Protein AF-A0A6F9DJR7-F1 (afdb_monomer)

Secondary structure (DSSP, 8-state):
--TTS---HHHHHHHHHH-HHHHHHHHHHHT-TTSSSEEEEEGGGTEEEEESPP--SSS-----HHHHHHHHIIIIIHHHHHSHHHHHHHHHHHHHHS-SGGGS-S---TTHHHHHHHHHHHHHHHHHHSSSHHHHHHHHHHHHT-TTTTTHHHHHHHHHGGGSS-HHHHHHHHHHHHHHHT-TTSTTPPPHHHHHHH-TT--TT--TT--HHHHHHHHHHHHHHIIIIIHHHHHHHS-TT--HHHHHHHHHHHHHHHHHHHHHHHHHHHHHHHHHHHTT-HHHHHHHHHHHHHHHHHHHHHHHHHHHHHHHHHHT-

Structure (mmCIF, N/CA/C/O backbone):
data_AF-A0A6F9DJR7-F1
#
_entry.id   AF-A0A6F9DJR7-F1
#
loop_
_atom_site.group_PDB
_atom_site.id
_atom_site.type_symbol
_atom_site.label_atom_id
_atom_site.label_alt_id
_atom_site.label_comp_id
_atom_site.label_asym_id
_atom_site.label_entity_id
_atom_site.label_seq_id
_atom_site.pdbx_PDB_ins_code
_atom_site.Cartn_x
_atom_site.Cartn_y
_atom_site.Cartn_z
_atom_site.occupancy
_atom_site.B_iso_or_equiv
_atom_site.auth_seq_id
_atom_site.auth_comp_id
_atom_site.auth_asym_id
_atom_site.auth_atom_id
_atom_site.pdbx_PDB_model_num
ATOM 1 N N . MET A 1 1 ? 7.928 -3.803 11.760 1.00 40.97 1 MET A N 1
ATOM 2 C CA . MET A 1 1 ? 7.291 -4.683 12.759 1.00 40.97 1 MET A CA 1
ATOM 3 C C . MET A 1 1 ? 7.456 -6.107 12.276 1.00 40.97 1 MET A C 1
ATOM 5 O O . MET A 1 1 ? 6.753 -6.507 11.349 1.00 40.97 1 MET A O 1
ATOM 9 N N . ASP A 1 2 ? 8.435 -6.809 12.840 1.00 33.50 2 ASP A N 1
ATOM 10 C CA . ASP A 1 2 ? 8.541 -8.260 12.701 1.00 33.50 2 ASP A CA 1
ATOM 11 C C . ASP A 1 2 ? 7.408 -8.934 13.483 1.00 33.50 2 ASP A C 1
ATOM 13 O O . ASP A 1 2 ? 6.938 -8.428 14.496 1.00 33.50 2 ASP A O 1
ATOM 17 N N . LEU A 1 3 ? 6.898 -10.033 12.936 1.00 41.44 3 LEU A N 1
ATOM 18 C CA . LEU A 1 3 ? 5.595 -10.632 13.256 1.00 41.44 3 LEU A CA 1
ATOM 19 C C . LEU A 1 3 ? 5.658 -11.754 14.305 1.00 41.44 3 LEU A C 1
ATOM 21 O O . LEU A 1 3 ? 4.803 -12.637 14.307 1.00 41.44 3 LEU A O 1
ATOM 25 N N . THR A 1 4 ? 6.667 -11.751 15.172 1.00 40.78 4 THR A N 1
ATOM 26 C CA . THR A 1 4 ? 6.916 -12.844 16.130 1.00 40.78 4 THR A CA 1
ATOM 27 C C . THR A 1 4 ? 6.786 -12.438 17.594 1.00 40.78 4 THR A C 1
ATOM 29 O O . THR A 1 4 ? 7.059 -13.253 18.466 1.00 40.78 4 THR A O 1
ATOM 32 N N . THR A 1 5 ? 6.365 -11.211 17.886 1.00 48.72 5 THR A N 1
ATOM 33 C CA . THR A 1 5 ? 6.171 -10.727 19.258 1.00 48.72 5 THR A CA 1
ATOM 34 C C . THR A 1 5 ? 4.689 -10.602 19.580 1.00 48.72 5 THR A C 1
ATOM 36 O O . THR A 1 5 ? 3.921 -10.107 18.755 1.00 48.72 5 THR A O 1
ATOM 39 N N . ASP A 1 6 ? 4.298 -11.029 20.780 1.00 62.56 6 ASP A N 1
ATOM 40 C CA . ASP A 1 6 ? 2.982 -10.772 21.365 1.00 62.56 6 ASP A CA 1
ATOM 41 C C . ASP A 1 6 ? 2.751 -9.256 21.452 1.00 62.56 6 ASP A C 1
ATOM 43 O O . ASP A 1 6 ? 3.184 -8.593 22.392 1.00 62.56 6 ASP A O 1
ATOM 47 N N . ILE A 1 7 ? 2.114 -8.682 20.427 1.00 76.56 7 ILE A N 1
ATOM 48 C CA . ILE A 1 7 ? 1.831 -7.245 20.375 1.00 76.56 7 ILE A CA 1
ATOM 49 C C . ILE A 1 7 ? 0.809 -6.934 21.465 1.00 76.56 7 ILE A C 1
ATOM 51 O O . ILE A 1 7 ? -0.349 -7.339 21.373 1.00 76.56 7 ILE A O 1
ATOM 55 N N . HIS A 1 8 ? 1.214 -6.186 22.486 1.00 83.75 8 HIS A N 1
ATOM 56 C CA . HIS A 1 8 ? 0.305 -5.775 23.550 1.00 83.75 8 HIS A CA 1
ATOM 57 C C . HIS A 1 8 ? -0.675 -4.689 23.062 1.00 83.75 8 HIS A C 1
ATOM 59 O O . HIS A 1 8 ? -0.377 -3.894 22.165 1.00 83.75 8 HIS A O 1
ATOM 65 N N . TRP A 1 9 ? -1.859 -4.594 23.679 1.00 83.19 9 TRP A N 1
ATOM 66 C CA . TRP A 1 9 ? -2.898 -3.628 23.283 1.00 83.19 9 TRP A CA 1
ATOM 67 C C . TRP A 1 9 ? -2.422 -2.169 23.341 1.00 83.19 9 TRP A C 1
ATOM 69 O O . TRP A 1 9 ? -2.859 -1.331 22.545 1.00 83.19 9 TRP A O 1
ATOM 79 N N . SER A 1 10 ? -1.492 -1.866 24.250 1.00 82.25 10 SER A N 1
ATOM 80 C CA . SER A 1 10 ? -0.891 -0.538 24.396 1.00 82.25 10 SER A CA 1
ATOM 81 C C . SER A 1 10 ? -0.087 -0.136 23.157 1.00 82.25 10 SER A C 1
ATOM 83 O O . SER A 1 10 ? -0.173 1.020 22.735 1.00 82.25 10 SER A O 1
ATOM 85 N N . GLU A 1 11 ? 0.614 -1.074 22.518 1.00 87.94 11 GLU A N 1
ATOM 86 C CA . GLU A 1 11 ? 1.380 -0.832 21.292 1.00 87.94 11 GLU A CA 1
ATOM 87 C C . GLU A 1 11 ? 0.454 -0.529 20.118 1.00 87.94 11 GLU A C 1
ATOM 89 O O . GLU A 1 11 ? 0.632 0.485 19.441 1.00 87.94 11 GLU A O 1
ATOM 94 N N . LEU A 1 12 ? -0.595 -1.342 19.932 1.00 87.81 12 LEU A N 1
ATOM 95 C CA . LEU A 1 12 ? -1.601 -1.102 18.896 1.00 87.81 12 LEU A CA 1
ATOM 96 C C . LEU A 1 12 ? -2.285 0.255 19.095 1.00 87.81 12 LEU A C 1
ATOM 98 O O . LEU A 1 12 ? -2.389 1.041 18.152 1.00 87.81 12 LEU A O 1
ATOM 102 N N . SER A 1 13 ? -2.716 0.560 20.322 1.00 87.88 13 SER A N 1
ATOM 103 C CA . SER A 1 13 ? -3.363 1.840 20.624 1.00 87.88 13 SER A CA 1
ATOM 104 C C . SER A 1 13 ? -2.433 3.028 20.350 1.00 87.88 13 SER A C 1
ATOM 106 O O . SER A 1 13 ? -2.865 4.049 19.815 1.00 87.88 13 SER A O 1
ATOM 108 N N . THR A 1 14 ? -1.139 2.887 20.650 1.00 91.00 14 THR A N 1
ATOM 109 C CA . THR A 1 14 ? -0.123 3.910 20.385 1.00 91.00 14 THR A CA 1
ATOM 110 C C . THR A 1 14 ? 0.094 4.089 18.887 1.00 91.00 14 THR A C 1
ATOM 112 O O . THR A 1 14 ? 0.112 5.226 18.417 1.00 91.00 14 THR A O 1
ATOM 115 N N . ALA A 1 15 ? 0.193 2.995 18.128 1.00 88.94 15 ALA A N 1
ATOM 116 C CA . ALA A 1 15 ? 0.345 3.031 16.677 1.00 88.94 15 ALA A CA 1
ATOM 117 C C . ALA A 1 15 ? -0.846 3.727 16.003 1.00 88.94 15 ALA A C 1
ATOM 119 O O . ALA A 1 15 ? -0.644 4.668 15.240 1.00 88.94 15 ALA A O 1
ATOM 120 N N . VAL A 1 16 ? -2.084 3.352 16.350 1.00 88.62 16 VAL A N 1
ATOM 121 C CA . VAL A 1 16 ? -3.299 3.978 15.793 1.00 88.62 16 VAL A CA 1
ATOM 122 C C . VAL A 1 16 ? -3.406 5.463 16.152 1.00 88.62 16 VAL A C 1
ATOM 124 O O . VAL A 1 16 ? -3.905 6.255 15.353 1.00 88.62 16 VAL A O 1
ATOM 127 N N . ARG A 1 17 ? -2.961 5.862 17.348 1.00 89.06 17 ARG A N 1
ATOM 128 C CA . ARG A 1 17 ? -3.011 7.264 17.792 1.00 89.06 17 ARG A CA 1
ATOM 129 C C . ARG A 1 17 ? -1.921 8.130 17.161 1.00 89.06 17 ARG A C 1
ATOM 131 O O . ARG A 1 17 ? -2.185 9.296 16.880 1.00 89.06 17 ARG A O 1
ATOM 138 N N . ARG A 1 18 ? -0.708 7.596 16.983 1.00 88.75 18 ARG A N 1
ATOM 139 C CA . ARG A 1 18 ? 0.457 8.357 16.500 1.00 88.75 18 ARG A CA 1
ATOM 140 C C . ARG A 1 18 ? 0.568 8.365 14.981 1.00 88.75 18 ARG A C 1
ATOM 142 O O . ARG A 1 18 ? 0.802 9.420 14.400 1.00 88.75 18 ARG A O 1
ATOM 149 N N . ASP A 1 19 ? 0.387 7.214 14.342 1.00 90.31 19 ASP A N 1
ATOM 150 C CA . ASP A 1 19 ? 0.396 7.101 12.887 1.00 90.31 19 ASP A CA 1
ATOM 151 C C . ASP A 1 19 ? -1.047 7.184 12.372 1.00 90.31 19 ASP A C 1
ATOM 153 O O . ASP A 1 19 ? -1.794 6.205 12.333 1.00 90.31 19 ASP A O 1
ATOM 157 N N . LEU A 1 20 ? -1.442 8.395 11.967 1.00 87.88 20 LEU A N 1
ATOM 158 C CA . LEU A 1 20 ? -2.774 8.665 11.421 1.00 87.88 20 LEU A CA 1
ATOM 159 C C . LEU A 1 20 ? -3.080 7.825 10.173 1.00 87.88 20 LEU A C 1
ATOM 161 O O . LEU A 1 20 ? -4.244 7.535 9.903 1.00 87.88 20 LEU A O 1
ATOM 165 N N . ILE A 1 21 ? -2.053 7.438 9.417 1.00 91.19 21 ILE A N 1
ATOM 166 C CA . ILE A 1 21 ? -2.198 6.660 8.188 1.00 91.19 21 ILE A CA 1
ATOM 167 C C . ILE A 1 21 ? -2.440 5.206 8.555 1.00 91.19 21 ILE A C 1
ATOM 169 O O . ILE A 1 21 ? -3.410 4.616 8.080 1.00 91.19 21 ILE A O 1
ATOM 173 N N . PHE A 1 22 ? -1.627 4.654 9.457 1.00 94.00 22 PHE A N 1
ATOM 174 C CA . PHE A 1 22 ? -1.879 3.335 10.033 1.00 94.00 22 PHE A CA 1
ATOM 175 C C . PHE A 1 22 ? -3.292 3.250 10.609 1.00 94.00 22 PHE A C 1
ATOM 177 O O . PHE A 1 22 ? -4.036 2.331 10.269 1.00 94.00 22 PHE A O 1
ATOM 184 N N . GLY A 1 23 ? -3.688 4.232 11.425 1.00 94.19 23 GLY A N 1
ATOM 185 C CA . GLY A 1 23 ? -5.014 4.283 12.031 1.00 94.19 23 GLY A CA 1
ATOM 186 C C . GLY A 1 23 ? -6.146 4.280 11.002 1.00 94.19 23 GLY A C 1
ATOM 187 O O . GLY A 1 23 ? -7.117 3.545 11.168 1.00 94.19 23 GLY A O 1
ATOM 188 N N . ASP A 1 24 ? -6.012 5.028 9.903 1.00 95.00 24 ASP A N 1
ATOM 189 C CA . ASP A 1 24 ? -7.017 5.072 8.832 1.00 95.00 24 ASP A CA 1
ATOM 190 C C . ASP A 1 24 ? -7.111 3.740 8.060 1.00 95.00 24 ASP A C 1
ATOM 192 O O . ASP A 1 24 ? -8.208 3.242 7.794 1.00 95.00 24 ASP A O 1
ATOM 196 N N . PHE A 1 25 ? -5.974 3.102 7.751 1.00 96.81 25 PHE A N 1
ATOM 197 C CA . PHE A 1 25 ? -5.950 1.771 7.125 1.00 96.81 25 PHE A CA 1
ATOM 198 C C . PHE A 1 25 ? -6.501 0.680 8.048 1.00 96.81 25 PHE A C 1
ATOM 200 O O . PHE A 1 25 ? -7.265 -0.177 7.591 1.00 96.81 25 PHE A O 1
ATOM 207 N N . PHE A 1 26 ? -6.167 0.726 9.337 1.00 96.88 26 PHE A N 1
ATOM 208 C CA . PHE A 1 26 ? -6.674 -0.219 10.326 1.00 96.88 26 PHE A CA 1
ATOM 209 C C . PHE A 1 26 ? -8.183 -0.052 10.539 1.00 96.88 26 PHE A C 1
ATOM 211 O O . PHE A 1 26 ? -8.921 -1.034 10.491 1.00 96.88 26 PHE A O 1
ATOM 218 N N . ASN A 1 27 ? -8.677 1.186 10.647 1.00 96.31 27 ASN A N 1
ATOM 219 C CA . ASN A 1 27 ? -10.111 1.476 10.703 1.00 96.31 27 ASN A CA 1
ATOM 220 C C . ASN A 1 27 ? -10.846 1.004 9.440 1.00 96.31 27 ASN A C 1
ATOM 222 O O . ASN A 1 27 ? -11.905 0.384 9.542 1.00 96.31 27 ASN A O 1
ATOM 226 N N . LYS A 1 28 ? -10.286 1.236 8.241 1.00 96.19 28 LYS A N 1
ATOM 227 C CA . LYS A 1 28 ? -10.843 0.687 6.991 1.00 96.19 28 LYS A CA 1
ATOM 228 C C . LYS A 1 28 ? -10.967 -0.833 7.069 1.00 96.19 28 LYS A C 1
ATOM 230 O O . LYS A 1 28 ? -11.990 -1.372 6.652 1.00 96.19 28 LYS A O 1
ATOM 235 N N . PHE A 1 29 ? -9.937 -1.515 7.567 1.00 97.31 29 PHE A N 1
ATOM 236 C CA . PHE A 1 29 ? -9.956 -2.964 7.716 1.00 97.31 29 PHE A CA 1
ATOM 237 C C . PHE A 1 29 ? -11.048 -3.411 8.697 1.00 97.31 29 PHE A C 1
ATOM 239 O O . PHE A 1 29 ? -11.889 -4.226 8.334 1.00 97.31 29 PHE A O 1
ATOM 246 N N . CYS A 1 30 ? -11.103 -2.829 9.894 1.00 96.75 30 CYS A N 1
ATOM 247 C CA . CYS A 1 30 ? -12.086 -3.169 10.928 1.00 96.75 30 CYS A CA 1
ATOM 248 C C . CYS A 1 30 ? -13.547 -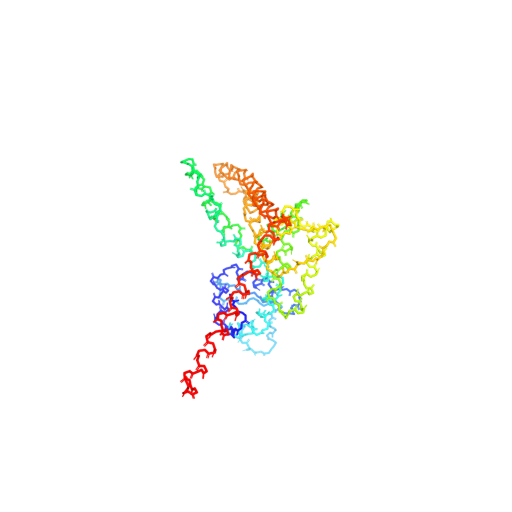2.875 10.536 1.00 96.75 30 CYS A C 1
ATOM 250 O O . CYS A 1 30 ? -14.464 -3.390 11.175 1.00 96.75 30 CYS A O 1
ATOM 252 N N . CYS A 1 31 ? -13.770 -2.104 9.470 1.00 96.38 31 CYS A N 1
ATOM 253 C CA . CYS A 1 31 ? -15.084 -1.808 8.897 1.00 96.38 31 CYS A CA 1
ATOM 254 C C . CYS A 1 31 ? -15.436 -2.644 7.650 1.00 96.38 31 CYS A C 1
ATOM 256 O O . CYS A 1 31 ? -16.427 -2.341 6.979 1.00 96.38 31 CYS A O 1
ATOM 258 N N . LEU A 1 32 ? -14.647 -3.667 7.297 1.00 95.31 32 LEU A N 1
ATOM 259 C CA . LEU A 1 32 ? -14.948 -4.526 6.149 1.00 95.31 32 LEU A CA 1
ATOM 260 C C . LEU A 1 32 ? -16.264 -5.310 6.348 1.00 95.31 32 LEU A C 1
ATOM 262 O O . LEU A 1 32 ? -16.506 -5.808 7.444 1.00 95.31 32 LEU A O 1
ATOM 266 N N . PRO A 1 33 ? -17.079 -5.519 5.291 1.00 92.94 33 PRO A N 1
ATOM 267 C CA . PRO A 1 33 ? -18.378 -6.200 5.402 1.00 92.94 33 PRO A CA 1
ATOM 268 C C . PRO A 1 33 ? -18.324 -7.658 5.872 1.00 92.94 33 PRO A C 1
ATOM 270 O O . PRO A 1 33 ? -19.332 -8.193 6.314 1.00 92.94 33 PRO A O 1
ATOM 273 N N . ILE A 1 34 ? -17.160 -8.310 5.774 1.00 92.75 34 ILE A N 1
ATOM 274 C CA . ILE A 1 34 ? -16.950 -9.676 6.281 1.00 92.75 34 ILE A CA 1
ATOM 275 C C . ILE A 1 34 ? -17.061 -9.750 7.812 1.00 92.75 34 ILE A C 1
ATOM 277 O O . ILE A 1 34 ? -17.198 -10.825 8.390 1.00 92.75 34 ILE A O 1
ATOM 281 N N . PHE A 1 35 ? -16.991 -8.602 8.481 1.00 92.62 35 PHE A N 1
ATOM 282 C CA . PHE A 1 35 ? -17.123 -8.485 9.916 1.00 92.62 35 PHE A CA 1
ATOM 283 C C . PHE A 1 35 ? -18.562 -8.144 10.294 1.00 92.62 35 PHE A C 1
ATOM 285 O O . PHE A 1 35 ? -19.089 -7.116 9.882 1.00 92.62 35 PHE A O 1
ATOM 292 N N . GLY A 1 36 ? -19.172 -8.980 11.140 1.00 88.75 36 GLY A N 1
ATOM 293 C CA . GLY A 1 36 ? -20.523 -8.731 11.664 1.00 88.75 36 GLY A CA 1
ATOM 294 C C . GLY A 1 36 ? -20.625 -7.490 12.560 1.00 88.75 36 GLY A C 1
ATOM 295 O O . GLY A 1 36 ? -21.709 -6.952 12.742 1.00 88.75 36 GLY A O 1
ATOM 296 N N . GLN A 1 37 ? -19.492 -7.014 13.081 1.00 90.69 37 GLN A N 1
ATOM 297 C CA . GLN A 1 37 ? -19.372 -5.791 13.866 1.00 90.69 37 GLN A CA 1
ATOM 298 C C . GLN A 1 37 ? -18.294 -4.907 13.237 1.00 90.69 37 GLN A C 1
ATOM 300 O O . GLN A 1 37 ? -17.113 -5.279 13.235 1.00 90.69 37 GLN A O 1
ATOM 305 N N . LYS A 1 38 ? -18.690 -3.735 12.731 1.00 94.12 38 LYS A N 1
ATOM 306 C CA . LYS A 1 38 ? -17.757 -2.697 12.286 1.00 94.12 38 LYS A CA 1
ATOM 307 C C . LYS A 1 38 ? -17.283 -1.902 13.489 1.00 94.12 38 LYS A C 1
ATOM 309 O O . LYS A 1 38 ? -18.091 -1.525 14.342 1.00 94.12 38 LYS A O 1
ATOM 314 N N . ILE A 1 39 ? -15.979 -1.652 13.534 1.00 94.19 39 ILE A N 1
ATOM 315 C CA . ILE A 1 39 ? -15.327 -0.907 14.610 1.00 94.19 39 ILE A CA 1
ATOM 316 C C . ILE A 1 39 ? -14.408 0.140 13.992 1.00 94.19 39 ILE A C 1
ATOM 318 O O . ILE A 1 39 ? -13.545 -0.198 13.186 1.00 94.19 39 ILE A O 1
ATOM 322 N N . ALA A 1 40 ? -14.564 1.398 14.397 1.00 94.00 40 ALA A N 1
ATOM 323 C CA . ALA A 1 40 ? -13.664 2.479 14.012 1.00 94.00 40 ALA A CA 1
ATOM 324 C C . ALA A 1 40 ? -13.246 3.284 15.241 1.00 94.00 40 ALA A C 1
ATOM 326 O O . ALA A 1 40 ? -14.087 3.723 16.023 1.00 94.00 40 ALA A O 1
ATOM 327 N N . TYR A 1 41 ? -11.947 3.496 15.409 1.00 94.56 41 TYR A N 1
ATOM 328 C CA . TYR A 1 41 ? -11.413 4.348 16.462 1.00 94.56 41 TYR A CA 1
ATOM 329 C C . TYR A 1 41 ? -11.284 5.793 15.974 1.00 94.56 41 TYR A C 1
ATOM 331 O O . TYR A 1 41 ? -10.722 6.041 14.907 1.00 94.56 41 TYR A O 1
ATOM 339 N N . THR A 1 42 ? -11.770 6.749 16.767 1.00 90.69 42 THR A N 1
ATOM 340 C CA . THR A 1 42 ? -11.658 8.184 16.477 1.00 90.69 42 THR A CA 1
ATOM 341 C C . THR A 1 42 ? -10.669 8.835 17.448 1.00 90.69 42 THR A C 1
ATOM 343 O O . THR A 1 42 ? -11.033 9.060 18.607 1.00 90.69 42 THR A O 1
ATOM 346 N N . PRO A 1 43 ? -9.436 9.171 17.009 1.00 87.75 43 PRO A N 1
ATOM 347 C CA . PRO A 1 43 ? -8.408 9.730 17.887 1.00 87.75 43 PRO A CA 1
ATOM 348 C C . PRO A 1 43 ? -8.821 11.029 18.583 1.00 87.75 43 PRO A C 1
ATOM 350 O O . PRO A 1 43 ? -8.435 11.252 19.722 1.00 87.75 43 PRO A O 1
ATOM 353 N N . GLN A 1 44 ? -9.634 11.863 17.925 1.00 86.81 44 GLN A N 1
ATOM 354 C CA . GLN A 1 44 ? -10.056 13.172 18.437 1.00 86.81 44 GLN A CA 1
ATOM 355 C C . GLN A 1 44 ? -10.904 13.073 19.709 1.00 86.81 44 GLN A C 1
ATOM 357 O O . GLN A 1 44 ? -10.891 13.989 20.523 1.00 86.81 44 GLN A O 1
ATOM 362 N N . PHE A 1 45 ? -11.649 11.978 19.868 1.00 87.06 45 PHE A N 1
ATOM 363 C CA . PHE A 1 45 ? -12.558 11.776 20.996 1.00 87.06 45 PHE A CA 1
ATOM 364 C C . PHE A 1 45 ? -12.119 10.638 21.919 1.00 87.06 45 PHE A C 1
ATOM 366 O O . PHE A 1 45 ? -12.851 10.339 22.857 1.00 87.06 45 PHE A O 1
ATOM 373 N N . ASP A 1 46 ? -10.987 9.986 21.618 1.00 87.81 46 ASP A N 1
ATOM 374 C CA . ASP A 1 46 ? -10.530 8.738 22.246 1.00 87.81 46 ASP A CA 1
ATOM 375 C C . ASP A 1 46 ? -11.678 7.724 22.411 1.00 87.81 46 ASP A C 1
ATOM 377 O O . ASP A 1 46 ? -11.943 7.203 23.493 1.00 87.81 46 ASP A O 1
ATOM 381 N N . LYS A 1 47 ? -12.441 7.496 21.334 1.00 89.12 47 LYS A N 1
ATOM 382 C CA . LYS A 1 47 ? -13.659 6.671 21.363 1.00 89.12 47 LYS A CA 1
ATOM 383 C C . LYS A 1 47 ? -13.758 5.737 20.171 1.00 89.12 47 LYS A C 1
ATOM 385 O O . LYS A 1 47 ? -13.369 6.077 19.052 1.00 89.12 47 LYS A O 1
ATOM 390 N N . PHE A 1 48 ? -14.369 4.584 20.421 1.00 91.81 48 PHE A N 1
ATOM 391 C CA . PHE A 1 48 ? -14.773 3.639 19.392 1.00 91.81 48 PHE A CA 1
ATOM 392 C C . PHE A 1 48 ? -16.201 3.899 18.918 1.00 91.81 48 PHE A C 1
ATOM 394 O O . PHE A 1 48 ? -17.121 4.085 19.713 1.00 91.81 48 PHE A O 1
ATOM 401 N N . MET A 1 49 ? -16.378 3.855 17.605 1.00 91.38 49 MET A N 1
ATOM 402 C CA . MET A 1 49 ? -17.668 3.760 16.940 1.00 91.38 49 MET A CA 1
ATOM 403 C C . MET A 1 49 ? -17.923 2.297 16.587 1.00 91.38 49 MET A C 1
ATOM 405 O O . MET A 1 49 ? -17.085 1.668 15.939 1.00 91.38 49 MET A O 1
ATOM 409 N N . LEU A 1 50 ? -19.071 1.771 17.016 1.00 90.81 50 LEU A N 1
ATOM 410 C CA . LEU A 1 50 ? -19.495 0.390 16.795 1.00 90.81 50 LEU A CA 1
ATOM 411 C C . LEU A 1 50 ? -20.780 0.388 15.958 1.00 90.81 50 LEU A C 1
ATOM 413 O O . LEU A 1 50 ? -21.751 1.041 16.338 1.00 90.81 50 LEU A O 1
ATOM 417 N N . ASP A 1 51 ? -20.776 -0.331 14.835 1.00 89.06 51 ASP A N 1
ATOM 418 C CA . ASP A 1 51 ? -21.942 -0.520 13.960 1.00 89.06 51 ASP A CA 1
ATOM 419 C C . ASP A 1 51 ? -22.162 -2.020 13.648 1.00 89.06 51 ASP A C 1
ATOM 421 O O . ASP A 1 51 ? -21.275 -2.634 13.043 1.00 89.06 51 ASP A O 1
ATOM 425 N N . PRO A 1 52 ? -23.287 -2.632 14.075 1.00 87.62 52 PRO A N 1
ATOM 426 C CA . PRO A 1 52 ? -24.386 -2.022 14.833 1.00 87.62 52 PRO A CA 1
ATOM 427 C C . PRO A 1 52 ? -23.973 -1.642 16.271 1.00 87.62 52 PRO A C 1
ATOM 429 O O . PRO A 1 52 ? -23.015 -2.205 16.805 1.00 87.62 52 PRO A O 1
ATOM 432 N N . PRO A 1 53 ? -24.666 -0.702 16.937 1.00 84.12 53 PRO A N 1
ATOM 433 C CA . PRO A 1 53 ? -24.416 -0.414 18.345 1.00 84.12 53 PRO A CA 1
ATOM 434 C C . PRO A 1 53 ? -24.671 -1.657 19.205 1.00 84.12 53 PRO A C 1
ATOM 436 O O . PRO A 1 53 ? -25.654 -2.366 18.992 1.00 84.12 53 PRO A O 1
ATOM 439 N N . LEU A 1 54 ? -23.829 -1.899 20.215 1.00 79.88 54 LEU A N 1
ATOM 440 C CA . LEU A 1 54 ? -24.056 -2.990 21.165 1.00 79.88 54 LEU A CA 1
ATOM 441 C C . LEU A 1 54 ? -25.412 -2.785 21.860 1.00 79.88 54 LEU A C 1
ATOM 443 O O . LEU A 1 54 ? -25.620 -1.775 22.542 1.00 79.88 54 LEU A O 1
ATOM 447 N N . LEU A 1 55 ? -26.342 -3.724 21.650 1.00 67.38 55 LEU A N 1
ATOM 448 C CA . LEU A 1 55 ? -27.701 -3.650 22.180 1.00 67.38 55 LEU A CA 1
ATOM 449 C C . LEU A 1 55 ? -27.650 -3.608 23.708 1.00 67.38 55 LEU A C 1
ATOM 451 O O . LEU A 1 55 ? -27.258 -4.568 24.370 1.00 67.38 55 LEU A O 1
ATOM 455 N N . ARG A 1 56 ? -28.085 -2.482 24.277 1.00 61.50 56 ARG A N 1
ATOM 456 C CA . ARG A 1 56 ? -28.174 -2.251 25.726 1.00 61.50 56 ARG A CA 1
ATOM 457 C C . ARG A 1 56 ? -29.407 -2.930 26.325 1.00 61.50 56 ARG A C 1
ATOM 459 O O . ARG A 1 56 ? -30.089 -2.313 27.136 1.00 61.50 56 ARG A O 1
ATOM 466 N N . ALA A 1 57 ? -29.741 -4.142 25.875 1.00 50.47 57 ALA A N 1
ATOM 467 C CA . ALA A 1 57 ? -31.047 -4.730 26.147 1.00 50.47 57 ALA A CA 1
ATOM 468 C C . ALA A 1 57 ? -31.308 -4.803 27.654 1.00 50.47 57 ALA A C 1
ATOM 470 O O . ALA A 1 57 ? -32.324 -4.285 28.098 1.00 50.47 57 ALA A O 1
ATOM 471 N N . HIS A 1 58 ? -30.361 -5.276 28.468 1.00 47.56 58 HIS A N 1
ATOM 472 C CA . HIS A 1 58 ? -30.534 -5.335 29.921 1.00 47.56 58 HIS A CA 1
A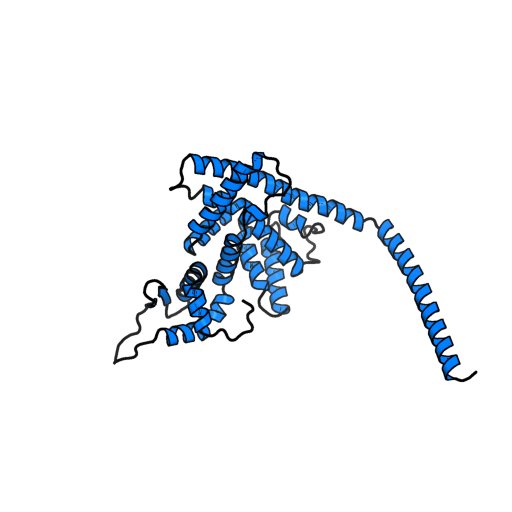TOM 473 C C . HIS A 1 58 ? -29.226 -4.952 30.637 1.00 47.56 58 HIS A C 1
ATOM 475 O O . HIS A 1 58 ? -28.328 -5.766 30.776 1.00 47.56 58 HIS A O 1
ATOM 481 N N . ASN A 1 59 ? -29.119 -3.690 31.072 1.00 47.91 59 ASN A N 1
ATOM 482 C CA . ASN A 1 59 ? -28.140 -3.157 32.035 1.00 47.91 59 ASN A CA 1
ATOM 483 C C . ASN A 1 59 ? -26.613 -3.388 31.809 1.00 47.91 59 ASN A C 1
ATOM 485 O O . ASN A 1 59 ? -26.058 -4.458 32.018 1.00 47.91 59 ASN A O 1
ATOM 489 N N . ARG A 1 60 ? -25.902 -2.258 31.640 1.00 51.88 60 ARG A N 1
ATOM 490 C CA . ARG A 1 60 ? -24.609 -1.926 32.297 1.00 51.88 60 ARG A CA 1
ATOM 491 C C . ARG A 1 60 ? -23.274 -2.529 31.830 1.00 51.88 60 ARG A C 1
ATOM 493 O O . ARG A 1 60 ? -22.281 -2.290 32.513 1.00 51.88 60 ARG A O 1
ATOM 500 N N . VAL A 1 61 ? -23.141 -3.171 30.672 1.00 57.06 61 VAL A N 1
ATOM 501 C CA . VAL A 1 61 ? -21.776 -3.433 30.160 1.00 57.06 61 VAL A CA 1
ATOM 502 C C . VAL A 1 61 ? -21.226 -2.167 29.496 1.00 57.06 61 VAL A C 1
ATOM 504 O O . VAL A 1 61 ? -21.382 -1.956 28.295 1.00 57.06 61 VAL A O 1
ATOM 507 N N . GLN A 1 62 ? -20.589 -1.294 30.285 1.00 65.75 62 GLN A N 1
ATOM 508 C CA . GLN A 1 62 ? -19.664 -0.314 29.717 1.00 65.75 62 GLN A CA 1
ATOM 509 C C . GLN A 1 62 ? -18.448 -1.078 29.192 1.00 65.75 62 GLN A C 1
ATOM 511 O O . GLN A 1 62 ? -17.660 -1.629 29.960 1.00 65.75 62 GLN A O 1
ATOM 516 N N . VAL A 1 63 ? -18.314 -1.153 27.870 1.00 74.06 63 VAL A N 1
ATOM 517 C CA . VAL A 1 63 ? -17.107 -1.698 27.253 1.00 74.06 63 VAL A CA 1
ATOM 518 C C . VAL A 1 63 ? -16.025 -0.631 27.363 1.00 74.06 63 VAL A C 1
ATOM 520 O O . VAL A 1 63 ? -16.131 0.426 26.742 1.00 74.06 63 VAL A O 1
ATOM 523 N N . SER A 1 64 ? -15.008 -0.882 28.186 1.00 86.06 64 SER A N 1
ATOM 524 C CA . SER A 1 64 ? -13.855 0.011 28.279 1.00 86.06 64 SER A CA 1
ATOM 525 C C . SER A 1 64 ? -13.060 -0.009 26.971 1.00 86.06 64 SER A C 1
ATOM 527 O O . SE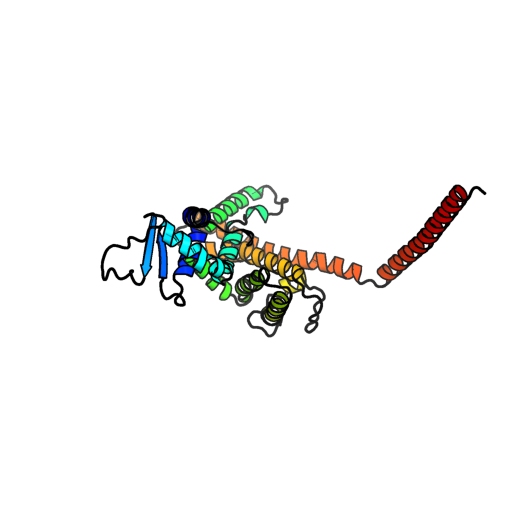R A 1 64 ? -12.981 -1.040 26.297 1.00 86.06 64 SER A O 1
ATOM 529 N N . ASN A 1 65 ? -12.432 1.119 26.627 1.00 87.38 65 ASN A N 1
ATOM 530 C CA . ASN A 1 65 ? -11.555 1.209 25.455 1.00 87.38 65 ASN A CA 1
ATOM 531 C C . ASN A 1 65 ? -10.455 0.141 25.485 1.00 87.38 65 ASN A C 1
ATOM 533 O O . ASN A 1 65 ? -10.139 -0.433 24.449 1.00 87.38 65 ASN A O 1
ATOM 537 N N . GLU A 1 66 ? -9.908 -0.151 26.666 1.00 89.94 66 GLU A N 1
ATOM 538 C CA . GLU A 1 66 ? -8.903 -1.197 26.858 1.00 89.94 66 GLU A CA 1
ATOM 539 C C . GLU A 1 66 ? -9.404 -2.560 26.380 1.00 89.94 66 GLU A C 1
ATOM 541 O O . GLU A 1 66 ? -8.749 -3.193 25.558 1.00 89.94 66 GLU A O 1
ATOM 546 N N . ARG A 1 67 ? -10.610 -2.975 26.791 1.00 89.25 67 ARG A N 1
ATOM 547 C CA . ARG A 1 67 ? -11.180 -4.259 26.360 1.00 89.25 67 ARG A CA 1
ATOM 548 C C . ARG A 1 67 ? -11.383 -4.320 24.848 1.00 89.25 67 ARG A C 1
ATOM 550 O O . ARG A 1 67 ? -11.169 -5.376 24.257 1.00 89.25 67 ARG A O 1
ATOM 557 N N . VAL A 1 68 ? -11.766 -3.206 24.216 1.00 91.81 68 VAL A N 1
ATOM 558 C CA . VAL A 1 68 ? -11.858 -3.135 22.748 1.00 91.81 68 VAL A CA 1
ATOM 559 C C . VAL A 1 68 ? -10.476 -3.271 22.114 1.00 91.81 68 VAL A C 1
ATOM 561 O O . VAL A 1 68 ? -10.329 -4.025 21.158 1.00 91.81 68 VAL A O 1
ATOM 564 N N . TRP A 1 69 ? -9.453 -2.596 22.645 1.00 93.44 69 TRP A N 1
ATOM 565 C CA . TRP A 1 69 ? -8.085 -2.716 22.141 1.00 93.44 69 TRP A CA 1
ATOM 566 C C . TRP A 1 69 ? -7.538 -4.137 22.272 1.00 93.44 69 TRP A C 1
ATOM 568 O O . TRP A 1 69 ? -7.005 -4.660 21.296 1.00 93.44 69 TRP A O 1
ATOM 578 N N . THR A 1 70 ? -7.710 -4.782 23.427 1.00 92.44 70 THR A N 1
ATOM 579 C CA . THR A 1 70 ? -7.316 -6.183 23.636 1.00 92.44 70 THR A CA 1
ATOM 580 C C . THR A 1 70 ? -8.009 -7.103 22.636 1.00 92.44 70 THR A C 1
ATOM 582 O O . THR A 1 70 ? -7.363 -7.930 21.999 1.00 92.44 70 THR A O 1
ATOM 585 N N . TRP A 1 71 ? -9.315 -6.920 22.428 1.00 93.44 71 TRP A N 1
ATOM 586 C CA . TRP A 1 71 ? -10.056 -7.683 21.427 1.00 93.44 71 TRP A CA 1
ATOM 587 C C . TRP A 1 71 ? -9.540 -7.425 20.002 1.00 93.44 71 TRP A C 1
ATOM 589 O O . TRP A 1 71 ? -9.367 -8.364 19.232 1.00 93.44 71 TRP A O 1
ATOM 599 N N . LEU A 1 72 ? -9.236 -6.172 19.645 1.00 95.19 72 LEU A N 1
ATOM 600 C CA . LEU A 1 72 ? -8.685 -5.822 18.331 1.00 95.19 72 LEU A CA 1
ATOM 601 C C . LEU A 1 72 ? -7.314 -6.459 18.086 1.00 95.19 72 LEU A C 1
ATOM 603 O O . LEU A 1 72 ? -7.053 -6.899 16.967 1.00 95.19 72 LEU A O 1
ATOM 607 N N . VAL A 1 73 ? -6.455 -6.534 19.104 1.00 93.44 73 VAL A N 1
ATOM 608 C CA . VAL A 1 73 ? -5.181 -7.262 19.019 1.00 93.44 73 VAL A CA 1
ATOM 609 C C . VAL A 1 73 ? -5.432 -8.736 18.714 1.00 93.44 73 VAL A C 1
ATOM 611 O O . VAL A 1 73 ? -4.923 -9.243 17.714 1.00 93.44 73 VAL A O 1
ATOM 614 N N . ASN A 1 74 ? -6.262 -9.391 19.525 1.00 92.38 74 ASN A N 1
ATOM 615 C CA . ASN A 1 74 ? -6.465 -10.837 19.452 1.00 92.38 74 ASN A CA 1
ATOM 616 C C . ASN A 1 74 ? -7.186 -11.260 18.161 1.00 92.38 74 ASN A C 1
ATOM 618 O O . ASN A 1 74 ? -6.799 -12.233 17.519 1.00 92.38 74 ASN A O 1
ATOM 622 N N . GLU A 1 75 ? -8.200 -10.498 17.743 1.00 93.25 75 GLU A N 1
ATOM 623 C CA . GLU A 1 75 ? -9.140 -10.924 16.698 1.00 93.25 75 GLU A CA 1
ATOM 624 C C . GLU A 1 75 ? -8.950 -10.218 15.349 1.00 93.25 75 GLU A C 1
ATOM 626 O O . GLU A 1 75 ? -9.387 -10.721 14.309 1.00 93.25 75 GLU A O 1
ATOM 631 N N . ARG A 1 76 ? -8.351 -9.018 15.320 1.00 94.31 76 ARG A N 1
ATOM 632 C CA . ARG A 1 76 ? -8.266 -8.197 14.094 1.00 94.31 76 ARG A CA 1
ATOM 633 C C . ARG A 1 76 ? -6.846 -7.950 13.623 1.00 94.31 76 ARG A C 1
ATOM 635 O O . ARG A 1 76 ? -6.632 -7.972 12.413 1.00 94.31 76 ARG A O 1
ATOM 642 N N . LEU A 1 77 ? -5.886 -7.729 14.516 1.00 93.81 77 LEU A N 1
ATOM 643 C CA . LEU A 1 77 ? -4.544 -7.286 14.133 1.00 93.81 77 LEU A CA 1
ATOM 644 C C . LEU A 1 77 ? -3.817 -8.320 13.266 1.00 93.81 77 LEU A C 1
ATOM 646 O O . LEU A 1 77 ? -3.340 -7.988 12.180 1.00 93.81 77 LEU A O 1
ATOM 650 N N . GLY A 1 78 ? -3.813 -9.589 13.679 1.00 91.75 78 GLY A N 1
ATOM 651 C CA . GLY A 1 78 ? -3.192 -10.659 12.892 1.00 91.75 78 GLY A CA 1
ATOM 652 C C . GLY A 1 78 ? -3.821 -10.824 11.501 1.00 91.75 78 GLY A C 1
ATOM 653 O O . GLY A 1 78 ? -3.114 -11.046 10.514 1.00 91.75 78 GLY A O 1
ATOM 654 N N . LEU A 1 79 ? -5.145 -10.662 11.394 1.00 93.62 79 LEU A N 1
ATOM 655 C CA . LEU A 1 79 ? -5.855 -10.698 10.112 1.00 93.62 79 LEU A CA 1
ATOM 656 C C . LEU A 1 79 ? -5.544 -9.464 9.260 1.00 93.62 79 LEU A C 1
ATOM 658 O O . LEU A 1 79 ? -5.330 -9.597 8.055 1.00 93.62 79 LEU A O 1
ATOM 662 N N . PHE A 1 80 ? -5.480 -8.281 9.877 1.00 95.31 80 PHE A N 1
ATOM 663 C CA . PHE A 1 80 ? -5.130 -7.035 9.209 1.00 95.31 80 PHE A CA 1
ATOM 664 C C . PHE A 1 80 ? -3.775 -7.169 8.534 1.00 95.31 80 PHE A C 1
ATOM 666 O O . PHE A 1 80 ? -3.699 -6.978 7.323 1.00 95.31 80 PHE A O 1
ATOM 673 N N . MET A 1 81 ? -2.745 -7.589 9.273 1.00 92.25 81 MET A N 1
ATOM 674 C CA . MET A 1 81 ? -1.372 -7.684 8.772 1.00 92.25 81 MET A CA 1
ATOM 675 C C . MET A 1 81 ? -1.226 -8.643 7.583 1.00 92.25 81 MET A C 1
ATOM 677 O O . MET A 1 81 ? -0.383 -8.418 6.718 1.00 92.25 81 MET A O 1
ATOM 681 N N . ARG A 1 82 ? -2.072 -9.677 7.505 1.00 91.00 82 ARG A N 1
ATOM 682 C CA . ARG A 1 82 ? -2.115 -10.653 6.398 1.00 91.00 82 ARG A CA 1
ATOM 683 C C . ARG A 1 82 ? -3.048 -10.238 5.255 1.00 91.00 82 ARG A C 1
ATOM 685 O O . ARG A 1 82 ? -3.111 -10.909 4.226 1.00 91.00 82 ARG A O 1
ATOM 692 N N . SER A 1 83 ? -3.812 -9.164 5.433 1.00 93.69 83 SER A N 1
ATOM 693 C CA . SER A 1 83 ? -4.810 -8.716 4.468 1.00 93.69 83 SER A CA 1
ATOM 694 C C . SER A 1 83 ? -4.196 -7.904 3.330 1.00 93.69 83 SER A C 1
ATOM 696 O O . SER A 1 83 ? -3.124 -7.312 3.443 1.00 93.69 83 SER A O 1
ATOM 698 N N . LYS A 1 84 ? -4.957 -7.767 2.238 1.00 94.00 84 LYS A N 1
ATOM 699 C CA . LYS A 1 84 ? -4.637 -6.811 1.170 1.00 94.00 84 LYS A CA 1
ATOM 700 C C . LYS A 1 84 ? -4.526 -5.371 1.697 1.00 94.00 84 LYS A C 1
ATOM 702 O O . LYS A 1 84 ? -3.695 -4.617 1.206 1.00 94.00 84 LYS A O 1
ATOM 707 N N . VAL A 1 85 ? -5.348 -4.993 2.683 1.00 95.81 85 VAL A N 1
ATOM 708 C CA . VAL A 1 85 ? -5.370 -3.628 3.240 1.00 95.81 85 VAL A CA 1
ATOM 709 C C . VAL A 1 85 ? -4.034 -3.289 3.902 1.00 95.81 85 VAL A C 1
ATOM 711 O O . VAL A 1 85 ? -3.568 -2.160 3.779 1.00 95.81 85 VAL A O 1
ATOM 714 N N . TRP A 1 86 ? -3.371 -4.267 4.522 1.00 95.12 86 TRP A N 1
ATOM 715 C CA . TRP A 1 86 ? -2.024 -4.076 5.052 1.00 95.12 86 TRP A CA 1
ATOM 716 C C . TRP A 1 86 ? -0.982 -3.858 3.957 1.00 95.12 86 TRP A C 1
ATOM 718 O O . TRP A 1 86 ? -0.135 -2.978 4.087 1.00 95.12 86 TRP A O 1
ATOM 728 N N . SER A 1 87 ? -1.017 -4.631 2.872 1.00 95.00 87 SER A N 1
ATOM 729 C CA . SER A 1 87 ? -0.083 -4.407 1.762 1.00 95.00 87 SER A CA 1
ATOM 730 C C . SER A 1 87 ? -0.316 -3.032 1.123 1.00 95.00 87 SER A C 1
ATOM 732 O O . SER A 1 87 ? 0.644 -2.351 0.776 1.00 95.00 87 SER A O 1
ATOM 734 N N . GLU A 1 88 ? -1.572 -2.569 1.038 1.00 95.75 88 GLU A N 1
ATOM 735 C CA . GLU A 1 88 ? -1.897 -1.200 0.604 1.00 95.75 88 GLU A CA 1
ATOM 736 C C . GLU A 1 88 ? -1.307 -0.149 1.559 1.00 95.75 88 GLU A C 1
ATOM 738 O O . GLU A 1 88 ? -0.693 0.813 1.096 1.00 95.75 88 GLU A O 1
ATOM 743 N N . TYR A 1 89 ? -1.435 -0.357 2.875 1.00 95.44 89 TYR A N 1
ATOM 744 C CA . TYR A 1 89 ? -0.795 0.489 3.887 1.00 95.44 89 TYR A CA 1
ATOM 745 C C . TYR A 1 89 ? 0.722 0.506 3.716 1.00 95.44 89 TYR A C 1
ATOM 747 O O . TYR A 1 89 ? 1.315 1.575 3.669 1.00 95.44 89 TYR A O 1
ATOM 755 N N . THR A 1 90 ? 1.346 -0.662 3.566 1.00 94.50 90 THR A N 1
ATOM 756 C CA . THR A 1 90 ? 2.805 -0.794 3.478 1.00 94.50 90 THR A CA 1
ATOM 757 C C . THR A 1 90 ? 3.333 -0.076 2.238 1.00 94.50 90 THR A C 1
ATOM 759 O O . THR A 1 90 ? 4.309 0.664 2.330 1.00 94.50 90 THR A O 1
ATOM 762 N N . LEU A 1 91 ? 2.651 -0.206 1.093 1.00 95.88 91 LEU A N 1
ATOM 763 C CA . LEU A 1 91 ? 2.981 0.553 -0.115 1.00 95.88 91 LEU A CA 1
ATOM 764 C C . LEU A 1 91 ? 2.848 2.061 0.116 1.00 95.88 91 LEU A C 1
ATOM 766 O O . LEU A 1 91 ? 3.763 2.817 -0.197 1.00 95.88 91 LEU A O 1
ATOM 770 N N . CYS A 1 92 ? 1.720 2.504 0.676 1.00 95.69 92 CYS A N 1
ATOM 771 C CA . CYS A 1 92 ? 1.496 3.914 0.983 1.00 95.69 92 CYS A CA 1
ATOM 772 C C . CYS A 1 92 ? 2.578 4.465 1.924 1.00 95.69 92 CYS A C 1
ATOM 774 O O . CYS A 1 92 ? 3.132 5.532 1.674 1.00 95.69 92 CYS A O 1
ATOM 776 N N . HIS A 1 93 ? 2.908 3.718 2.974 1.00 93.19 93 HIS A N 1
ATOM 777 C CA . HIS A 1 93 ? 3.927 4.058 3.954 1.00 93.19 93 HIS A CA 1
ATOM 778 C C . HIS A 1 93 ? 5.317 4.149 3.312 1.00 93.19 93 HIS A C 1
ATOM 780 O O . HIS A 1 93 ? 6.035 5.116 3.554 1.00 93.19 93 HIS A O 1
ATOM 786 N N . HIS A 1 94 ? 5.695 3.207 2.443 1.00 93.50 94 HIS A N 1
ATOM 787 C CA . HIS A 1 94 ? 6.953 3.306 1.699 1.00 93.50 94 HIS A CA 1
ATOM 788 C C . HIS A 1 94 ? 6.997 4.545 0.805 1.00 93.50 94 HIS A C 1
ATOM 790 O O . HIS A 1 94 ? 7.961 5.300 0.867 1.00 93.50 94 HIS A O 1
ATOM 796 N N . LEU A 1 95 ? 5.939 4.802 0.031 1.00 93.38 95 LEU A N 1
ATOM 797 C CA . LEU A 1 95 ? 5.878 5.973 -0.847 1.00 93.38 95 LEU A CA 1
ATOM 798 C C . LEU A 1 95 ? 6.028 7.287 -0.074 1.00 93.38 95 LEU A C 1
ATOM 800 O O . LEU A 1 95 ? 6.665 8.211 -0.565 1.00 93.38 95 LEU A O 1
ATOM 804 N N . LEU A 1 96 ? 5.444 7.376 1.119 1.00 91.62 96 LEU A N 1
ATOM 805 C CA . LEU A 1 96 ? 5.495 8.572 1.956 1.00 91.62 96 LEU A CA 1
ATOM 806 C C . LEU A 1 96 ? 6.857 8.797 2.617 1.00 91.62 96 LEU A C 1
ATOM 808 O O . LEU A 1 96 ? 7.275 9.945 2.747 1.00 91.62 96 LEU A O 1
ATOM 812 N N . ASN A 1 97 ? 7.550 7.727 2.997 1.00 90.19 97 ASN A N 1
ATOM 813 C CA . ASN A 1 97 ? 8.846 7.826 3.668 1.00 90.19 97 ASN A CA 1
ATOM 814 C C . ASN A 1 97 ? 10.038 7.911 2.709 1.00 90.19 97 ASN A C 1
ATOM 816 O O . ASN A 1 97 ? 11.121 8.276 3.140 1.00 90.19 97 ASN A O 1
ATOM 820 N N . MET A 1 98 ? 9.860 7.609 1.422 1.00 89.19 98 MET A N 1
ATOM 821 C CA . MET A 1 98 ? 10.893 7.863 0.416 1.00 89.19 98 MET A CA 1
ATOM 822 C C . MET A 1 98 ? 10.994 9.355 0.120 1.00 89.19 98 MET A C 1
ATOM 824 O O . MET A 1 98 ? 9.994 9.964 -0.278 1.00 89.19 98 MET A O 1
ATOM 828 N N . GLU A 1 99 ? 12.178 9.941 0.253 1.00 84.81 99 GLU A N 1
ATOM 829 C CA . GLU A 1 99 ? 12.406 11.337 -0.108 1.00 84.81 99 GLU A CA 1
ATOM 830 C C . GLU A 1 99 ? 12.641 11.497 -1.612 1.00 84.81 99 GLU A C 1
ATOM 832 O O . GLU A 1 99 ? 13.203 10.626 -2.278 1.00 84.81 99 GLU A O 1
ATOM 837 N N . PHE A 1 100 ? 12.206 12.625 -2.175 1.00 78.75 100 PHE A N 1
ATOM 838 C CA . PHE A 1 100 ? 12.538 12.949 -3.564 1.00 78.75 100 PHE A CA 1
ATOM 839 C C . PHE A 1 100 ? 14.012 13.374 -3.718 1.00 78.75 100 PHE A C 1
ATOM 841 O O . PHE A 1 100 ? 14.579 13.215 -4.800 1.00 78.75 100 PHE A O 1
ATOM 848 N N . SER A 1 101 ? 14.651 13.859 -2.647 1.00 69.62 101 SER A N 1
ATOM 849 C CA . SER A 1 101 ? 16.078 14.223 -2.569 1.00 69.62 101 SER A CA 1
ATOM 850 C C . SER A 1 101 ? 17.011 13.048 -2.846 1.00 69.62 101 SER A C 1
ATOM 852 O O . SER A 1 101 ? 17.928 13.193 -3.651 1.00 69.62 101 SER A O 1
ATOM 854 N N . ASP A 1 102 ? 16.734 11.879 -2.263 1.00 64.94 102 ASP A N 1
ATOM 855 C CA . ASP A 1 102 ? 17.569 10.666 -2.377 1.00 64.94 102 ASP A CA 1
ATOM 856 C C . ASP A 1 102 ? 17.724 10.158 -3.812 1.00 64.94 102 ASP A C 1
ATOM 858 O O . ASP A 1 102 ? 18.609 9.369 -4.139 1.00 64.94 102 ASP A O 1
ATOM 862 N N . THR A 1 103 ? 16.833 10.604 -4.689 1.00 58.31 103 THR A N 1
ATOM 863 C CA . THR A 1 103 ? 16.797 10.170 -6.079 1.00 58.31 103 THR A CA 1
ATOM 864 C C . THR A 1 103 ? 17.573 11.116 -7.012 1.00 58.31 103 THR A C 1
ATOM 866 O O . THR A 1 103 ? 17.784 10.785 -8.180 1.00 58.31 103 THR A O 1
ATOM 869 N N . ILE A 1 104 ? 18.030 12.280 -6.525 1.00 57.53 104 ILE A N 1
ATOM 870 C CA . ILE A 1 104 ? 18.783 13.274 -7.307 1.00 57.53 104 ILE A CA 1
ATOM 871 C C . ILE A 1 104 ? 20.262 12.850 -7.384 1.00 57.53 104 ILE A C 1
ATOM 873 O O . ILE A 1 104 ? 20.920 12.744 -6.350 1.00 57.53 104 ILE A O 1
ATOM 877 N N . PRO A 1 105 ? 20.846 12.645 -8.580 1.00 50.38 105 PRO A N 1
ATOM 878 C CA . PRO A 1 105 ? 22.276 12.381 -8.697 1.00 50.38 105 PRO A CA 1
ATOM 879 C C . PRO A 1 105 ? 23.091 13.589 -8.219 1.00 50.38 105 PRO A C 1
ATOM 881 O O . PRO A 1 105 ? 22.869 14.705 -8.680 1.00 50.38 105 PRO A O 1
ATOM 884 N N . SER A 1 106 ? 24.097 13.347 -7.374 1.00 48.12 106 SER A N 1
ATOM 885 C CA . SER A 1 106 ? 24.983 14.346 -6.745 1.00 48.12 106 SER A CA 1
ATOM 886 C C . SER A 1 106 ? 25.799 15.244 -7.706 1.00 48.12 106 SER A C 1
ATOM 888 O O . SER A 1 106 ? 26.624 16.027 -7.246 1.00 48.12 106 SER A O 1
ATOM 890 N N . LYS A 1 107 ? 25.618 15.138 -9.030 1.00 45.66 107 LYS A N 1
ATOM 891 C CA . LYS A 1 107 ? 26.372 15.871 -10.067 1.00 45.66 107 LYS A CA 1
ATOM 892 C C . LYS A 1 107 ? 25.476 16.800 -10.898 1.00 45.66 107 LYS A C 1
ATOM 894 O O . LYS A 1 107 ? 25.506 16.745 -12.124 1.00 45.66 107 LYS A O 1
ATOM 899 N N . ALA A 1 108 ? 24.626 17.590 -10.250 1.00 49.44 108 ALA A N 1
ATOM 900 C CA . ALA A 1 108 ? 23.839 18.617 -10.928 1.00 49.44 108 ALA A CA 1
ATOM 901 C C . ALA A 1 108 ? 24.345 20.009 -10.518 1.00 49.44 108 ALA A C 1
ATOM 903 O O . ALA A 1 108 ? 24.212 20.400 -9.358 1.00 49.44 108 ALA A O 1
ATOM 904 N N . ASP A 1 109 ? 24.931 20.722 -11.481 1.00 47.56 109 ASP A N 1
ATOM 905 C CA . ASP A 1 109 ? 25.475 22.081 -11.359 1.00 47.56 109 ASP A CA 1
ATOM 906 C C . ASP A 1 109 ? 24.451 23.103 -10.815 1.00 47.56 109 ASP A C 1
ATOM 908 O O . ASP A 1 109 ? 23.241 22.860 -10.827 1.00 47.56 109 ASP A O 1
ATOM 912 N N . GLU A 1 110 ? 24.945 24.272 -10.379 1.00 44.91 110 GLU A N 1
ATOM 913 C CA . GLU A 1 110 ? 24.302 25.381 -9.628 1.00 44.91 110 GLU A CA 1
ATOM 914 C C . GLU A 1 110 ? 22.872 25.819 -10.036 1.00 44.91 110 GLU A C 1
ATOM 916 O O . GLU A 1 110 ? 22.178 26.474 -9.259 1.00 44.91 110 GLU A O 1
ATOM 921 N N . SER A 1 111 ? 22.345 25.371 -11.178 1.00 51.19 111 SER A N 1
ATOM 922 C CA . SER A 1 111 ? 20.898 25.334 -11.475 1.00 51.19 111 SER A CA 1
ATOM 923 C C . SER A 1 111 ? 20.041 24.517 -10.471 1.00 51.19 111 SER A C 1
ATOM 925 O O . SER A 1 111 ? 18.810 24.621 -10.466 1.00 51.19 111 SER A O 1
ATOM 927 N N . SER A 1 112 ? 20.682 23.747 -9.584 1.00 54.50 112 SER A N 1
ATOM 928 C CA . SER A 1 112 ? 20.092 22.858 -8.567 1.00 54.50 112 SER A CA 1
ATOM 929 C C . SER A 1 112 ? 19.287 23.530 -7.439 1.00 54.50 112 SER A C 1
ATOM 931 O O . SER A 1 112 ? 18.484 22.862 -6.784 1.00 54.50 112 SER A O 1
ATOM 933 N N . LEU A 1 113 ? 19.418 24.841 -7.198 1.00 46.38 113 LEU A N 1
ATOM 934 C CA . LEU A 1 113 ? 18.633 25.531 -6.152 1.00 46.38 113 LEU A CA 1
ATOM 935 C C . LEU A 1 113 ? 17.127 25.566 -6.471 1.00 46.38 113 LEU A C 1
ATOM 937 O O . LEU A 1 113 ? 16.285 25.386 -5.587 1.00 46.38 113 LEU A O 1
ATOM 941 N N . THR A 1 114 ? 16.777 25.735 -7.750 1.00 50.94 114 THR A N 1
ATOM 942 C CA . THR A 1 114 ? 15.390 25.622 -8.232 1.00 50.94 114 THR A CA 1
ATOM 943 C C . THR A 1 114 ? 14.843 24.199 -8.139 1.00 50.94 114 THR A C 1
ATOM 945 O O . THR A 1 114 ? 13.637 24.026 -7.932 1.00 50.94 114 THR A O 1
ATOM 948 N N . ASP A 1 115 ? 15.717 23.197 -8.231 1.00 63.12 115 ASP A N 1
ATOM 949 C CA . ASP A 1 115 ? 15.354 21.789 -8.092 1.00 63.12 115 ASP A CA 1
ATOM 950 C C . ASP A 1 115 ? 15.074 21.437 -6.625 1.00 63.12 115 ASP A C 1
ATOM 952 O O . ASP A 1 115 ? 14.060 20.799 -6.342 1.00 63.12 115 ASP A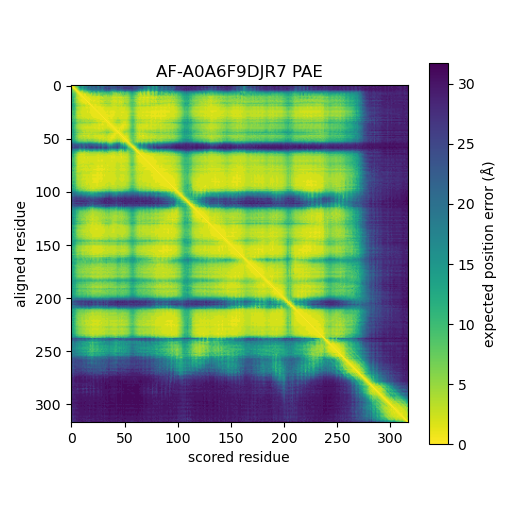 O 1
ATOM 956 N N . LEU A 1 116 ? 15.871 21.943 -5.677 1.00 68.38 116 LEU A N 1
ATOM 957 C CA . LEU A 1 116 ? 15.687 21.671 -4.246 1.00 68.38 116 LEU A CA 1
ATOM 958 C C . LEU A 1 116 ? 14.341 22.188 -3.712 1.00 68.38 116 LEU A C 1
ATOM 960 O O . LEU A 1 116 ? 13.645 21.489 -2.976 1.00 68.38 116 LEU A O 1
ATOM 964 N N . HIS A 1 117 ? 13.925 23.388 -4.120 1.00 69.62 117 HIS A N 1
ATOM 965 C CA . HIS A 1 117 ? 12.642 23.941 -3.681 1.00 69.62 117 HIS A CA 1
ATOM 966 C C . HIS A 1 117 ? 11.446 23.181 -4.287 1.00 69.62 117 HIS A C 1
ATOM 968 O O . HIS A 1 117 ? 10.408 23.019 -3.643 1.00 69.62 117 HIS A O 1
ATOM 974 N N . GLY A 1 118 ? 11.587 22.673 -5.518 1.00 73.75 118 GLY A N 1
ATOM 975 C CA . GLY A 1 118 ? 10.592 21.803 -6.154 1.00 73.75 118 GLY A CA 1
ATOM 976 C C . GLY A 1 118 ? 10.458 20.443 -5.459 1.00 73.75 118 GLY A C 1
ATOM 977 O O . GLY A 1 118 ? 9.343 19.954 -5.281 1.00 73.75 118 GLY A O 1
ATOM 978 N N . VAL A 1 119 ? 11.581 19.878 -5.014 1.00 77.12 119 VAL A N 1
ATOM 979 C CA . VAL A 1 119 ? 11.671 18.621 -4.248 1.00 77.12 119 VAL A CA 1
ATOM 980 C C . VAL A 1 119 ? 10.984 18.768 -2.893 1.00 77.12 119 VAL A C 1
ATOM 982 O O . VAL A 1 119 ? 10.054 18.024 -2.593 1.00 77.12 119 VAL A O 1
ATOM 985 N N . GLN A 1 120 ? 11.336 19.805 -2.129 1.00 82.38 120 GLN A N 1
ATOM 986 C CA . GLN A 1 120 ? 10.700 20.100 -0.839 1.00 82.38 120 GLN A CA 1
ATOM 987 C C . GLN A 1 120 ? 9.191 20.340 -0.981 1.00 82.38 120 GLN A C 1
ATOM 989 O O . GLN A 1 120 ? 8.391 19.876 -0.163 1.00 82.38 120 GLN A O 1
ATOM 994 N N . LEU A 1 121 ? 8.773 21.038 -2.045 1.00 82.94 121 LEU A N 1
ATOM 995 C CA . LEU A 1 121 ? 7.360 21.230 -2.357 1.00 82.94 121 LEU A CA 1
ATOM 996 C C . LEU A 1 121 ? 6.652 19.892 -2.612 1.00 82.94 121 LEU A C 1
ATOM 998 O O . LEU A 1 121 ? 5.541 19.694 -2.118 1.00 82.94 121 LEU A O 1
ATOM 1002 N N . LEU A 1 122 ? 7.273 18.972 -3.353 1.00 83.50 122 LEU A N 1
ATOM 1003 C CA . LEU A 1 122 ? 6.720 17.643 -3.604 1.00 83.50 122 LEU A CA 1
ATOM 1004 C C . LEU A 1 122 ? 6.628 16.800 -2.340 1.00 83.50 122 LEU A C 1
ATOM 1006 O O . LEU A 1 122 ? 5.581 16.194 -2.125 1.00 83.50 122 LEU A O 1
ATOM 1010 N N . ASP A 1 123 ? 7.649 16.800 -1.485 1.00 86.75 123 ASP A N 1
ATOM 1011 C CA . ASP A 1 123 ? 7.611 16.077 -0.212 1.00 86.75 123 ASP A CA 1
ATOM 1012 C C . ASP A 1 123 ? 6.514 16.619 0.711 1.00 86.75 123 ASP A C 1
ATOM 1014 O O . ASP A 1 123 ? 5.713 15.851 1.255 1.00 86.75 123 ASP A O 1
ATOM 1018 N N . ARG A 1 124 ? 6.367 17.947 0.795 1.00 87.88 124 ARG A N 1
ATOM 1019 C CA . ARG A 1 124 ? 5.256 18.580 1.520 1.00 87.88 124 ARG A CA 1
ATOM 1020 C C . ARG A 1 124 ? 3.899 18.160 0.947 1.00 87.88 124 ARG A C 1
ATOM 1022 O O . ARG A 1 124 ? 2.995 17.792 1.699 1.00 87.88 124 ARG A O 1
ATOM 1029 N N . LEU A 1 125 ? 3.732 18.211 -0.376 1.00 87.81 125 LEU A N 1
ATOM 1030 C CA . LEU A 1 125 ? 2.463 17.880 -1.034 1.00 87.81 125 LEU A CA 1
ATOM 1031 C C . LEU A 1 125 ? 2.124 16.397 -0.943 1.00 87.81 125 LEU A C 1
ATOM 1033 O O . LEU A 1 125 ? 0.961 16.059 -0.734 1.00 87.81 125 LEU A O 1
ATOM 1037 N N . LYS A 1 126 ? 3.122 15.524 -1.048 1.00 89.94 126 LYS A N 1
ATOM 1038 C CA . LYS A 1 126 ? 3.015 14.085 -0.823 1.00 89.94 126 LYS A CA 1
ATOM 1039 C C . LYS A 1 126 ? 2.374 13.817 0.532 1.00 89.94 126 LYS A C 1
ATOM 1041 O O . LYS A 1 126 ? 1.304 13.211 0.591 1.00 89.94 126 LYS A O 1
ATOM 1046 N N . TRP A 1 127 ? 2.945 14.379 1.596 1.00 88.44 127 TRP A N 1
ATOM 1047 C CA . TRP A 1 127 ? 2.390 14.245 2.938 1.00 88.44 127 TRP A CA 1
ATOM 1048 C C . TRP A 1 127 ? 1.031 14.913 3.101 1.00 88.44 127 TRP A C 1
ATOM 1050 O O . TRP A 1 127 ? 0.240 14.429 3.890 1.00 88.44 127 TRP A O 1
ATOM 1060 N N . GLN A 1 128 ? 0.708 15.991 2.384 1.00 87.25 128 GLN A N 1
ATOM 1061 C CA . GLN A 1 128 ? -0.617 16.627 2.451 1.00 87.25 128 GLN A CA 1
ATOM 1062 C C . GLN A 1 128 ? -1.714 15.851 1.717 1.00 87.25 128 GLN A C 1
ATOM 1064 O O . GLN A 1 128 ? -2.857 15.829 2.177 1.00 87.25 128 GLN A O 1
ATOM 1069 N N . ARG A 1 129 ? -1.385 15.230 0.582 1.00 86.62 129 ARG A N 1
ATOM 1070 C CA . ARG A 1 129 ? -2.350 14.631 -0.351 1.00 86.62 129 ARG A CA 1
ATOM 1071 C C . ARG A 1 129 ? -2.477 13.120 -0.220 1.00 86.62 129 ARG A C 1
ATOM 1073 O O . ARG A 1 129 ? -3.347 12.562 -0.871 1.00 86.62 129 ARG A O 1
ATOM 1080 N N . MET A 1 130 ? -1.650 12.472 0.596 1.00 87.88 130 MET A N 1
ATOM 1081 C CA . MET A 1 130 ? -1.682 11.022 0.835 1.00 87.88 130 MET A CA 1
ATOM 1082 C C . MET A 1 130 ? -1.924 10.683 2.317 1.00 87.88 130 MET A C 1
ATOM 1084 O O . MET A 1 130 ? -1.553 9.612 2.780 1.00 87.88 130 MET A O 1
ATOM 1088 N N . LYS A 1 131 ? -2.570 11.588 3.071 1.00 85.00 131 LYS A N 1
ATOM 1089 C CA . LYS A 1 131 ? -2.843 11.423 4.517 1.00 85.00 131 LYS A CA 1
ATOM 1090 C C . LYS A 1 131 ? -3.879 10.357 4.843 1.00 85.00 131 LYS A C 1
ATOM 1092 O O . LYS A 1 131 ? -3.979 9.948 5.993 1.00 85.00 131 LYS A O 1
ATOM 1097 N N . LYS A 1 132 ? -4.718 9.997 3.872 1.00 89.94 132 LYS A N 1
ATOM 1098 C CA . LYS A 1 132 ? -5.845 9.088 4.074 1.00 89.94 132 LYS A CA 1
ATOM 1099 C C . LYS A 1 132 ? -5.802 7.951 3.068 1.00 89.94 132 LYS A C 1
ATOM 1101 O O . LYS A 1 132 ? -5.456 8.142 1.900 1.00 89.94 132 LYS A O 1
ATOM 1106 N N . VAL A 1 133 ? -6.309 6.799 3.487 1.00 93.00 133 VAL A N 1
ATOM 1107 C CA . VAL A 1 133 ? -6.635 5.625 2.669 1.00 93.00 133 VAL A CA 1
ATOM 1108 C C . VAL A 1 133 ? -7.302 6.018 1.362 1.00 93.00 133 VAL A C 1
ATOM 1110 O O . VAL A 1 133 ? -6.921 5.551 0.292 1.00 93.00 133 VAL A O 1
ATOM 1113 N N . ARG A 1 134 ? -8.321 6.883 1.431 1.00 92.69 134 ARG A N 1
ATOM 1114 C CA . ARG A 1 134 ? -9.094 7.297 0.251 1.00 92.69 134 ARG A CA 1
ATOM 1115 C C . ARG A 1 134 ? -8.227 7.977 -0.800 1.00 92.69 134 ARG A C 1
ATOM 1117 O O . ARG A 1 134 ? -8.511 7.842 -1.988 1.00 92.69 134 ARG A O 1
ATOM 1124 N N . ASP A 1 135 ? -7.192 8.687 -0.375 1.00 92.25 135 ASP A N 1
ATOM 1125 C CA . ASP A 1 135 ? -6.319 9.415 -1.279 1.00 92.25 135 ASP A CA 1
ATOM 1126 C C . ASP A 1 135 ? -5.304 8.464 -1.917 1.00 92.25 135 ASP A C 1
ATOM 1128 O O . ASP A 1 135 ? -5.144 8.483 -3.137 1.00 92.25 135 ASP A O 1
ATOM 1132 N N . PHE A 1 136 ? -4.760 7.515 -1.147 1.00 94.38 136 PHE A N 1
ATOM 1133 C CA . PHE A 1 136 ? -3.982 6.406 -1.705 1.00 94.38 136 PHE A CA 1
ATOM 1134 C C . PHE A 1 136 ? -4.789 5.576 -2.717 1.00 94.38 136 PHE A C 1
ATOM 1136 O O . PHE A 1 136 ? -4.280 5.201 -3.774 1.00 94.38 136 PHE A O 1
ATOM 1143 N N . LEU A 1 137 ? -6.074 5.322 -2.455 1.00 94.00 137 LEU A N 1
ATOM 1144 C CA . LEU A 1 137 ? -6.944 4.616 -3.400 1.00 94.00 137 LEU A CA 1
ATOM 1145 C C . LEU A 1 137 ? -7.215 5.430 -4.673 1.00 94.00 137 LEU A C 1
ATOM 1147 O O . LEU A 1 137 ? -7.355 4.850 -5.749 1.00 94.00 137 LEU A O 1
ATOM 1151 N N . ARG A 1 138 ? -7.292 6.763 -4.583 1.00 94.38 138 ARG A N 1
ATOM 1152 C CA . ARG A 1 138 ? -7.409 7.642 -5.760 1.00 94.38 138 ARG A CA 1
ATOM 1153 C C . ARG A 1 138 ? -6.134 7.628 -6.589 1.00 94.38 138 ARG A C 1
ATOM 1155 O O . ARG A 1 138 ? -6.226 7.464 -7.803 1.00 94.38 138 ARG A O 1
ATOM 1162 N N . PHE A 1 139 ? -4.979 7.739 -5.935 1.00 95.00 139 PHE A N 1
ATOM 1163 C CA . PHE A 1 139 ? -3.678 7.544 -6.567 1.00 95.00 139 PHE A CA 1
ATOM 1164 C C . PHE A 1 139 ? -3.617 6.183 -7.265 1.00 95.00 139 PHE A C 1
ATOM 1166 O O . PHE A 1 139 ? -3.305 6.107 -8.450 1.00 95.00 139 PHE A O 1
ATOM 1173 N N . SER A 1 140 ? -4.040 5.123 -6.575 1.00 95.38 140 SER A N 1
ATOM 1174 C CA . SER A 1 140 ? -4.023 3.772 -7.129 1.00 95.38 140 SER A CA 1
ATOM 1175 C C . SER A 1 140 ? -4.873 3.651 -8.388 1.00 95.38 140 SER A C 1
ATOM 1177 O O . SER A 1 140 ? -4.394 3.198 -9.423 1.00 95.38 140 SER A O 1
ATOM 1179 N N . LYS A 1 141 ? -6.109 4.161 -8.340 1.00 94.62 141 LYS A N 1
ATOM 1180 C CA . LYS A 1 141 ? -7.007 4.201 -9.500 1.00 94.62 141 LYS A CA 1
ATOM 1181 C C . LYS A 1 141 ? -6.453 5.026 -10.662 1.00 94.62 141 LYS A C 1
ATOM 1183 O O . LYS A 1 141 ? -6.809 4.750 -11.802 1.00 94.62 141 LYS A O 1
ATOM 1188 N N . LEU A 1 142 ? -5.644 6.056 -10.403 1.00 94.00 142 LEU A N 1
ATOM 1189 C CA . LEU A 1 142 ? -5.000 6.830 -11.465 1.00 94.00 142 LEU A CA 1
ATOM 1190 C C . LEU A 1 142 ? -3.959 5.979 -12.201 1.00 94.00 142 LEU A C 1
ATOM 1192 O O . LEU A 1 142 ? -3.999 5.914 -13.426 1.00 94.00 142 LEU A O 1
ATOM 1196 N N . VAL A 1 143 ? -3.067 5.314 -11.463 1.00 93.75 143 VAL A N 1
ATOM 1197 C CA . VAL A 1 143 ? -2.022 4.457 -12.048 1.00 93.75 143 VAL A CA 1
ATOM 1198 C C . VAL A 1 143 ? -2.644 3.278 -12.796 1.00 93.75 143 VAL A C 1
ATOM 1200 O O . VAL A 1 143 ? -2.248 2.976 -13.916 1.00 93.75 143 VAL A O 1
ATOM 1203 N N . GLU A 1 144 ? -3.683 2.662 -12.229 1.00 93.00 144 GLU A N 1
ATOM 1204 C CA . GLU A 1 144 ? -4.387 1.531 -12.845 1.00 93.00 144 GLU A CA 1
ATOM 1205 C C . GLU A 1 144 ? -5.059 1.867 -14.185 1.00 93.00 144 GLU A C 1
ATOM 1207 O O . GLU A 1 144 ? -5.278 0.968 -14.993 1.00 93.00 144 GLU A O 1
ATOM 1212 N N . LYS A 1 145 ? -5.372 3.144 -14.439 1.00 91.94 145 LYS A N 1
ATOM 1213 C CA . LYS A 1 145 ? -5.910 3.614 -15.728 1.00 91.94 145 LYS A CA 1
ATOM 1214 C C . LYS A 1 145 ? -4.836 3.774 -16.807 1.00 91.94 145 LYS A C 1
ATOM 1216 O O . LYS A 1 145 ? -5.177 4.005 -17.966 1.00 91.94 145 LYS A O 1
ATOM 1221 N N . SER A 1 146 ? -3.556 3.695 -16.447 1.00 89.38 146 SER A N 1
ATOM 1222 C CA . SER A 1 146 ? -2.458 3.724 -17.410 1.00 89.38 146 SER A CA 1
ATOM 1223 C C . SER A 1 146 ? -2.521 2.515 -18.333 1.00 89.38 146 SER A C 1
ATOM 1225 O O . SER A 1 146 ? -2.733 1.401 -17.875 1.00 89.38 146 SER A O 1
ATOM 1227 N N . ARG A 1 147 ? -2.267 2.703 -19.630 1.00 84.81 147 ARG A N 1
ATOM 1228 C CA . ARG A 1 147 ? -2.166 1.574 -20.570 1.00 84.81 147 ARG A CA 1
ATOM 1229 C C . ARG A 1 147 ? -0.919 0.720 -20.340 1.00 84.81 147 ARG A C 1
ATOM 1231 O O . ARG A 1 147 ? -0.943 -0.463 -20.642 1.00 84.81 147 ARG A O 1
ATOM 1238 N N . ILE A 1 148 ? 0.153 1.333 -19.839 1.00 85.12 148 ILE A N 1
ATOM 1239 C CA . ILE A 1 148 ? 1.474 0.701 -19.709 1.00 85.12 148 ILE A CA 1
ATOM 1240 C C . ILE A 1 148 ? 1.704 0.218 -18.273 1.00 85.12 148 ILE A C 1
ATOM 1242 O O . ILE A 1 148 ? 2.189 -0.883 -18.053 1.00 85.12 148 ILE A O 1
ATOM 1246 N N . ASP A 1 149 ? 1.308 1.026 -17.288 1.00 90.69 149 ASP A N 1
ATOM 1247 C CA . ASP A 1 149 ? 1.665 0.827 -15.877 1.00 90.69 149 ASP A CA 1
ATOM 1248 C C . ASP A 1 149 ? 0.487 0.318 -15.016 1.00 90.69 149 ASP A C 1
ATOM 1250 O O . ASP A 1 149 ? 0.540 0.356 -13.784 1.00 90.69 149 ASP A O 1
ATOM 1254 N N . SER A 1 150 ? -0.588 -0.184 -15.637 1.00 91.06 150 SER A N 1
ATOM 1255 C CA . SER A 1 150 ? -1.800 -0.655 -14.936 1.00 91.06 150 SER A CA 1
ATOM 1256 C C . SER A 1 150 ? -1.533 -1.774 -13.920 1.00 91.06 150 SER A C 1
ATOM 1258 O O . SER A 1 150 ? -2.270 -1.924 -12.937 1.00 91.06 150 SER A O 1
ATOM 1260 N N . GLY A 1 151 ? -0.495 -2.577 -14.168 1.00 93.00 151 GLY A N 1
ATOM 1261 C CA . GLY A 1 151 ? -0.097 -3.716 -13.347 1.00 93.00 151 GLY A CA 1
ATOM 1262 C C . GLY A 1 151 ? 0.758 -3.359 -12.130 1.00 93.00 151 GLY A C 1
ATOM 1263 O O . GLY A 1 151 ? 0.816 -4.167 -11.208 1.00 93.00 151 GLY A O 1
ATOM 1264 N N . LEU A 1 152 ? 1.375 -2.169 -12.073 1.00 95.31 152 LE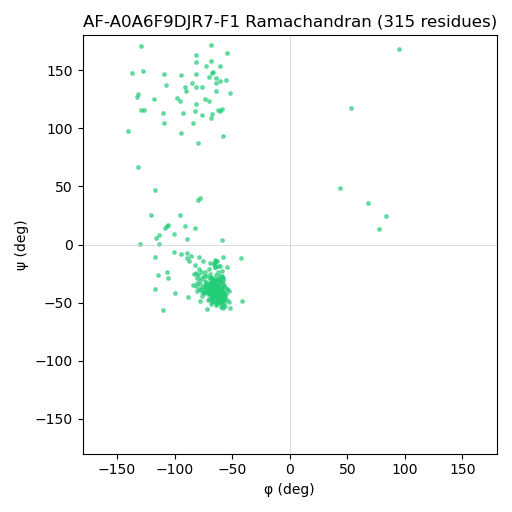U A N 1
ATOM 1265 C CA . LEU A 1 152 ? 2.433 -1.854 -11.098 1.00 95.31 152 LEU A CA 1
ATOM 1266 C C . LEU A 1 152 ? 1.983 -2.008 -9.641 1.00 95.31 152 LEU A C 1
ATOM 1268 O O . LEU A 1 152 ? 2.613 -2.716 -8.857 1.00 95.31 152 LEU A O 1
ATOM 1272 N N . ILE A 1 153 ? 0.866 -1.377 -9.275 1.00 96.19 153 ILE A N 1
ATOM 1273 C CA . ILE A 1 153 ? 0.364 -1.420 -7.895 1.00 96.19 153 ILE A CA 1
ATOM 1274 C C . ILE A 1 153 ? -0.087 -2.831 -7.537 1.00 96.19 153 ILE A C 1
ATOM 1276 O O . ILE A 1 153 ? 0.253 -3.331 -6.470 1.00 96.19 153 ILE A O 1
ATOM 1280 N N . LYS A 1 154 ? -0.814 -3.506 -8.434 1.00 95.50 154 LYS A N 1
ATOM 1281 C CA . LYS A 1 154 ? -1.279 -4.874 -8.179 1.00 95.50 154 LYS A CA 1
ATOM 1282 C C . LYS A 1 154 ? -0.103 -5.837 -8.008 1.00 95.50 154 LYS A C 1
ATOM 1284 O O . LYS A 1 154 ? -0.136 -6.648 -7.087 1.00 95.50 154 LYS A O 1
ATOM 1289 N N . PHE A 1 155 ? 0.931 -5.706 -8.841 1.00 96.19 155 PHE A N 1
ATOM 1290 C CA . PHE A 1 155 ? 2.165 -6.474 -8.720 1.00 96.19 155 PHE A CA 1
ATOM 1291 C C . PHE A 1 155 ? 2.813 -6.248 -7.362 1.00 96.19 155 PHE A C 1
ATOM 1293 O O . PHE A 1 155 ? 3.068 -7.217 -6.656 1.00 96.19 155 PHE A O 1
ATOM 1300 N N . TRP A 1 156 ? 3.027 -4.989 -6.969 1.00 96.62 156 TRP A N 1
ATOM 1301 C CA . TRP A 1 156 ? 3.674 -4.676 -5.697 1.00 96.62 156 TRP A CA 1
ATOM 1302 C C . TRP A 1 156 ? 2.905 -5.286 -4.517 1.00 96.62 156 TRP A C 1
ATOM 1304 O O . TRP A 1 156 ? 3.499 -5.919 -3.648 1.00 96.62 156 TRP A O 1
ATOM 1314 N N . ILE A 1 157 ? 1.573 -5.160 -4.525 1.00 95.38 157 ILE A N 1
ATOM 1315 C CA . ILE A 1 157 ? 0.683 -5.704 -3.490 1.00 95.38 157 ILE A CA 1
ATOM 1316 C C . ILE A 1 157 ? 0.708 -7.237 -3.453 1.00 95.38 157 ILE A C 1
ATOM 1318 O O . ILE A 1 157 ? 0.736 -7.817 -2.370 1.00 95.38 157 ILE A O 1
ATOM 1322 N N . ASP A 1 158 ? 0.691 -7.906 -4.608 1.00 94.12 158 ASP A N 1
ATOM 1323 C CA . ASP A 1 158 ? 0.755 -9.369 -4.667 1.00 94.12 158 ASP A CA 1
ATOM 1324 C C . ASP A 1 158 ? 2.151 -9.883 -4.268 1.00 94.12 158 ASP A C 1
ATOM 1326 O O . ASP A 1 158 ? 2.243 -10.868 -3.537 1.00 94.12 158 ASP A O 1
ATOM 1330 N N . ALA A 1 159 ? 3.223 -9.193 -4.668 1.00 93.62 159 ALA A N 1
ATOM 1331 C CA . ALA A 1 159 ? 4.600 -9.510 -4.290 1.00 93.62 159 ALA A CA 1
ATOM 1332 C C . ALA A 1 159 ? 4.856 -9.313 -2.792 1.00 93.62 159 ALA A C 1
ATOM 1334 O O . ALA A 1 159 ? 5.592 -10.090 -2.187 1.00 93.62 159 ALA A O 1
ATOM 1335 N N . ASP A 1 160 ? 4.216 -8.327 -2.158 1.00 92.06 160 ASP A N 1
ATOM 1336 C CA . ASP A 1 160 ? 4.326 -8.121 -0.713 1.00 92.06 160 ASP A CA 1
ATOM 1337 C C . ASP A 1 160 ? 3.821 -9.326 0.093 1.00 92.06 160 ASP A C 1
ATOM 1339 O O . ASP A 1 160 ? 4.334 -9.604 1.174 1.00 92.06 160 ASP A O 1
ATOM 1343 N N . ARG A 1 161 ? 2.894 -10.125 -0.452 1.00 89.31 161 ARG A N 1
ATOM 1344 C CA . ARG A 1 161 ? 2.395 -11.341 0.213 1.00 89.31 161 ARG A CA 1
ATOM 1345 C C . ARG A 1 161 ? 3.457 -12.421 0.394 1.00 89.31 161 ARG A C 1
ATOM 1347 O O . ARG A 1 161 ? 3.287 -13.273 1.261 1.00 89.31 161 ARG A O 1
ATOM 1354 N N . LEU A 1 162 ? 4.555 -12.371 -0.364 1.00 89.25 162 LEU A N 1
ATOM 1355 C CA . LEU A 1 162 ? 5.663 -13.326 -0.253 1.00 89.25 162 LEU A CA 1
ATOM 1356 C C . LEU A 1 162 ? 6.384 -13.269 1.096 1.00 89.25 162 LEU A C 1
ATOM 1358 O O . LEU A 1 162 ? 7.121 -14.192 1.429 1.00 89.25 162 LEU A O 1
ATOM 1362 N N . ARG A 1 163 ? 6.164 -12.224 1.900 1.00 83.38 163 ARG A N 1
ATOM 1363 C CA . ARG A 1 163 ? 6.690 -12.158 3.271 1.00 83.38 163 ARG A CA 1
ATOM 1364 C C . ARG A 1 163 ? 6.021 -13.142 4.232 1.00 83.38 163 ARG A C 1
ATOM 1366 O O . ARG A 1 163 ? 6.552 -13.388 5.308 1.00 83.38 163 ARG A O 1
ATOM 1373 N N . PHE A 1 164 ? 4.867 -13.697 3.859 1.00 78.69 164 PHE A N 1
ATOM 1374 C CA . PHE A 1 164 ? 4.106 -14.620 4.692 1.00 78.69 164 PHE A CA 1
ATOM 1375 C C . PHE A 1 164 ? 4.154 -16.051 4.167 1.00 78.69 164 PHE A C 1
ATOM 1377 O O . PHE A 1 164 ? 4.105 -16.294 2.963 1.00 78.69 164 PHE A O 1
ATOM 1384 N N . GLY A 1 165 ? 4.133 -17.001 5.101 1.00 79.75 165 GLY A N 1
ATOM 1385 C CA . GLY A 1 165 ? 3.991 -18.423 4.810 1.00 79.75 165 GLY A CA 1
ATOM 1386 C C . GLY A 1 165 ? 5.314 -19.176 4.720 1.00 79.75 165 GLY A C 1
ATOM 1387 O O . GLY A 1 165 ? 6.401 -18.595 4.696 1.00 79.75 165 GLY A O 1
ATOM 1388 N N . ASP A 1 166 ? 5.185 -20.498 4.696 1.00 85.38 166 ASP A N 1
ATOM 1389 C CA . ASP A 1 166 ? 6.283 -21.423 4.446 1.00 85.38 166 ASP A CA 1
ATOM 1390 C C . ASP A 1 166 ? 6.780 -21.336 2.990 1.00 85.38 166 ASP A C 1
ATOM 1392 O O . ASP A 1 166 ? 6.196 -20.669 2.126 1.00 85.38 166 ASP A O 1
ATOM 1396 N N . ASN A 1 167 ? 7.888 -22.022 2.707 1.00 85.88 167 ASN A N 1
ATOM 1397 C CA . ASN A 1 167 ? 8.487 -22.040 1.373 1.00 85.88 167 ASN A CA 1
ATOM 1398 C C . ASN A 1 167 ? 7.531 -22.603 0.309 1.00 85.88 167 ASN A C 1
ATOM 1400 O O . ASN A 1 167 ? 7.532 -22.134 -0.828 1.00 85.88 167 ASN A O 1
ATOM 1404 N N . HIS A 1 168 ? 6.666 -23.553 0.673 1.00 86.94 168 HIS A N 1
ATOM 1405 C CA . HIS A 1 168 ? 5.693 -24.129 -0.251 1.00 86.94 168 HIS A CA 1
ATOM 1406 C C . HIS A 1 168 ? 4.662 -23.088 -0.714 1.00 86.94 168 HIS A C 1
ATOM 1408 O O . HIS A 1 168 ? 4.464 -22.892 -1.915 1.00 86.94 168 HIS A O 1
ATOM 1414 N N . ARG A 1 169 ? 4.060 -22.346 0.221 1.00 86.88 169 ARG A N 1
ATOM 1415 C CA . ARG A 1 169 ? 3.126 -21.251 -0.080 1.00 86.88 169 ARG A CA 1
ATOM 1416 C C . ARG A 1 169 ? 3.797 -20.136 -0.868 1.00 86.88 169 ARG A C 1
ATOM 1418 O O . ARG A 1 169 ? 3.208 -19.644 -1.831 1.00 86.88 169 ARG A O 1
ATOM 1425 N N . LYS A 1 170 ? 5.028 -19.764 -0.508 1.00 88.31 170 LYS A N 1
ATOM 1426 C CA . LYS A 1 170 ? 5.814 -18.768 -1.253 1.00 88.31 170 LYS A CA 1
ATOM 1427 C C . LYS A 1 170 ? 6.006 -19.185 -2.711 1.00 88.31 170 LYS A C 1
ATOM 1429 O O . LYS A 1 170 ? 5.768 -18.369 -3.594 1.00 88.31 170 LYS A O 1
ATOM 1434 N N . ASN A 1 171 ? 6.321 -20.453 -2.978 1.00 86.81 171 ASN A N 1
ATOM 1435 C CA . ASN A 1 171 ? 6.470 -20.972 -4.342 1.00 86.81 171 ASN A CA 1
ATOM 1436 C C . ASN A 1 171 ? 5.161 -20.919 -5.147 1.00 86.81 171 ASN A C 1
ATOM 1438 O O . ASN A 1 171 ? 5.172 -20.547 -6.321 1.00 86.81 171 ASN A O 1
ATOM 1442 N N . ILE A 1 172 ? 4.019 -21.221 -4.519 1.00 88.81 172 ILE A N 1
ATOM 1443 C CA . ILE A 1 172 ? 2.698 -21.085 -5.160 1.00 88.81 172 ILE A CA 1
ATOM 1444 C C . ILE A 1 172 ? 2.427 -19.621 -5.537 1.00 88.81 172 ILE A C 1
ATOM 1446 O O . ILE A 1 172 ? 2.024 -19.330 -6.666 1.00 88.81 172 ILE A O 1
ATOM 1450 N N . ILE A 1 173 ? 2.676 -18.689 -4.612 1.00 89.62 173 ILE A N 1
ATOM 1451 C CA . ILE A 1 173 ? 2.482 -17.250 -4.837 1.00 89.62 173 ILE A CA 1
ATOM 1452 C C . ILE A 1 173 ? 3.431 -16.741 -5.930 1.00 89.62 173 ILE A C 1
ATOM 1454 O O . ILE A 1 173 ? 2.986 -16.012 -6.815 1.00 89.62 173 ILE A O 1
ATOM 1458 N N . LEU A 1 174 ? 4.703 -17.151 -5.918 1.00 89.00 174 LEU A N 1
ATOM 1459 C CA . LEU A 1 174 ? 5.679 -16.807 -6.957 1.00 89.00 174 LEU A CA 1
ATOM 1460 C C . LEU A 1 174 ? 5.197 -17.244 -8.341 1.00 89.00 174 LEU A C 1
ATOM 1462 O O . LEU A 1 174 ? 5.203 -16.443 -9.274 1.00 89.00 174 LEU A O 1
ATOM 1466 N N . ARG A 1 175 ? 4.701 -18.478 -8.470 1.00 87.44 175 ARG A N 1
ATOM 1467 C CA . ARG A 1 175 ? 4.166 -18.983 -9.740 1.00 87.44 175 ARG A CA 1
ATOM 1468 C C . ARG A 1 175 ? 2.937 -18.197 -10.201 1.00 87.44 175 ARG A C 1
ATOM 1470 O O . ARG A 1 175 ? 2.809 -17.888 -11.384 1.00 87.44 175 ARG A O 1
ATOM 1477 N N . ALA A 1 176 ? 2.049 -17.828 -9.279 1.00 90.62 176 ALA A N 1
ATOM 1478 C CA . ALA A 1 176 ? 0.895 -16.988 -9.596 1.00 90.62 176 ALA A CA 1
ATOM 1479 C C . ALA A 1 176 ? 1.315 -15.577 -10.054 1.00 90.62 176 ALA A C 1
ATOM 1481 O O . ALA A 1 176 ? 0.769 -15.055 -11.027 1.00 90.62 176 ALA A O 1
ATOM 1482 N N . ILE A 1 177 ? 2.308 -14.977 -9.389 1.00 91.44 177 ILE A N 1
ATOM 1483 C CA . ILE A 1 177 ? 2.899 -13.688 -9.771 1.00 91.44 177 ILE A CA 1
ATOM 1484 C C . ILE A 1 177 ? 3.500 -13.775 -11.174 1.00 91.44 177 ILE A C 1
ATOM 1486 O O . ILE A 1 177 ? 3.238 -12.909 -12.005 1.00 91.44 177 ILE A O 1
ATOM 1490 N N . GLN A 1 178 ? 4.247 -14.837 -11.461 1.00 87.31 178 GLN A N 1
ATOM 1491 C CA . GLN A 1 178 ? 4.867 -15.057 -12.760 1.00 87.31 178 GLN A CA 1
ATOM 1492 C C . GLN A 1 178 ? 3.823 -15.094 -13.884 1.00 87.31 178 GLN A C 1
ATOM 1494 O O . GLN A 1 178 ? 3.880 -14.295 -14.820 1.00 87.31 178 GLN A O 1
ATOM 1499 N N . LEU A 1 179 ? 2.813 -15.958 -13.758 1.00 87.81 179 LEU A N 1
ATOM 1500 C CA . LEU A 1 179 ? 1.751 -16.086 -14.761 1.00 87.81 179 LEU A CA 1
ATOM 1501 C C . LEU A 1 179 ? 0.990 -14.770 -14.971 1.00 87.81 179 LEU A C 1
ATOM 1503 O O . LEU A 1 179 ? 0.595 -14.448 -16.090 1.00 87.81 179 LEU A O 1
ATOM 1507 N N . LYS A 1 180 ? 0.803 -13.990 -13.903 1.00 91.81 180 LYS A N 1
ATOM 1508 C CA . LYS A 1 180 ? 0.010 -12.760 -13.937 1.00 91.81 180 LYS A CA 1
ATOM 1509 C C . LYS A 1 180 ? 0.783 -11.532 -14.413 1.00 91.81 180 LYS A C 1
ATOM 1511 O O . LYS A 1 180 ? 0.180 -10.674 -15.047 1.00 91.81 180 LYS A O 1
ATOM 1516 N N . TYR A 1 181 ? 2.070 -11.407 -14.110 1.00 91.94 181 TYR A N 1
ATOM 1517 C CA . TYR A 1 181 ? 2.812 -10.155 -14.311 1.00 91.94 181 TYR A CA 1
ATOM 1518 C C . TYR A 1 181 ? 3.959 -10.263 -15.319 1.00 91.94 181 TYR A C 1
ATOM 1520 O O . TYR A 1 181 ? 4.498 -9.239 -15.724 1.00 91.94 181 TYR A O 1
ATOM 1528 N N . TYR A 1 182 ? 4.333 -11.472 -15.742 1.00 85.56 182 TYR A N 1
ATOM 1529 C CA . TYR A 1 182 ? 5.525 -11.695 -16.566 1.00 85.56 182 TYR A CA 1
ATOM 1530 C C . TYR A 1 182 ? 5.157 -12.210 -17.959 1.00 85.56 182 TYR A C 1
ATOM 1532 O O . TYR A 1 182 ? 5.887 -11.970 -18.921 1.00 85.56 182 TYR A O 1
ATOM 1540 N N . ALA A 1 183 ? 4.011 -12.883 -18.084 1.00 82.31 183 ALA A N 1
ATOM 1541 C CA . ALA A 1 183 ? 3.483 -13.329 -19.364 1.00 82.31 183 ALA A CA 1
ATOM 1542 C C . ALA A 1 183 ? 2.989 -12.136 -20.198 1.00 82.31 183 ALA A C 1
ATOM 1544 O O . ALA A 1 183 ? 2.091 -11.411 -19.771 1.00 82.31 183 ALA A O 1
ATOM 1545 N N . LYS A 1 184 ? 3.512 -11.979 -21.424 1.00 80.56 184 LYS A N 1
ATOM 1546 C CA . LYS A 1 184 ? 3.117 -10.906 -22.363 1.00 80.56 184 LYS A CA 1
ATOM 1547 C C . LYS A 1 184 ? 1.625 -10.913 -22.713 1.00 80.56 184 LYS A C 1
ATOM 1549 O O . LYS A 1 184 ? 1.076 -9.875 -23.058 1.00 80.56 184 LYS A O 1
ATOM 1554 N N . SER A 1 185 ? 0.984 -12.077 -22.638 1.00 82.94 185 SER A N 1
ATOM 1555 C CA . SER A 1 185 ? -0.455 -12.245 -22.863 1.00 82.94 185 SER A CA 1
ATOM 1556 C C . SER A 1 185 ? -1.313 -11.753 -21.696 1.00 82.94 185 SER A C 1
ATOM 1558 O O . SER A 1 185 ? -2.524 -11.604 -21.850 1.00 82.94 185 SER A O 1
ATOM 1560 N N . SER A 1 186 ? -0.719 -11.506 -20.525 1.00 87.19 186 SER A N 1
ATOM 1561 C CA . SER A 1 186 ? -1.465 -11.040 -19.365 1.00 87.19 186 SER A CA 1
ATOM 1562 C C . SER A 1 186 ? -1.822 -9.556 -19.496 1.00 87.19 186 SER A C 1
ATOM 1564 O O . SER A 1 186 ? -0.942 -8.737 -19.775 1.00 87.19 186 SER A O 1
ATOM 1566 N N . PRO A 1 187 ? -3.067 -9.156 -19.172 1.00 86.06 187 PRO A N 1
ATOM 1567 C CA . PRO A 1 187 ? -3.460 -7.746 -19.134 1.00 86.06 187 PRO A CA 1
ATOM 1568 C C . PRO A 1 187 ? -2.730 -6.938 -18.048 1.00 86.06 187 PRO A C 1
ATOM 1570 O O . PRO A 1 187 ? -2.792 -5.712 -18.051 1.00 86.06 187 PRO A O 1
ATOM 1573 N N . TYR A 1 188 ? -2.062 -7.615 -17.109 1.00 89.31 188 TYR A N 1
ATOM 1574 C CA . TYR A 1 188 ? -1.258 -6.995 -16.056 1.00 89.31 188 TYR A CA 1
ATOM 1575 C C . TYR A 1 188 ? 0.246 -7.188 -16.265 1.00 89.31 188 TYR A C 1
ATOM 1577 O O . TYR A 1 188 ? 1.006 -6.975 -15.322 1.00 89.31 188 TYR A O 1
ATOM 1585 N N . CYS A 1 189 ? 0.681 -7.604 -17.459 1.00 89.44 189 CYS A N 1
ATOM 1586 C CA . CYS A 1 189 ? 2.099 -7.762 -17.759 1.00 89.44 189 CYS A CA 1
ATOM 1587 C C . CYS A 1 189 ? 2.868 -6.486 -17.401 1.00 89.44 189 CYS A C 1
ATOM 1589 O O . CYS A 1 189 ? 2.486 -5.382 -17.790 1.00 89.44 189 CYS A O 1
ATOM 1591 N N . LEU A 1 190 ? 3.961 -6.643 -16.659 1.00 90.31 190 LEU A N 1
ATOM 1592 C CA . LEU A 1 190 ? 4.852 -5.540 -16.349 1.00 90.31 190 LEU A CA 1
ATOM 1593 C C . LEU A 1 190 ? 5.559 -5.070 -17.627 1.00 90.31 190 LEU A C 1
ATOM 1595 O O . LEU A 1 190 ? 5.852 -5.893 -18.505 1.00 90.31 190 LEU A O 1
ATOM 1599 N N . PRO A 1 191 ? 5.873 -3.766 -17.734 1.00 87.94 191 PRO A N 1
ATOM 1600 C CA . PRO A 1 191 ? 6.628 -3.249 -18.866 1.00 87.94 191 PRO A CA 1
ATOM 1601 C C . PRO A 1 191 ? 7.954 -3.992 -19.036 1.00 87.94 191 PRO A C 1
ATOM 1603 O O . PRO A 1 191 ? 8.627 -4.313 -18.050 1.00 87.94 191 PRO A O 1
ATOM 1606 N N . SER A 1 192 ? 8.346 -4.239 -20.290 1.00 83.56 192 SER A N 1
ATOM 1607 C CA . SER A 1 192 ? 9.537 -5.032 -20.614 1.00 83.56 192 SER A CA 1
ATOM 1608 C C . SER A 1 192 ? 10.786 -4.498 -19.929 1.00 83.56 192 SER A C 1
ATOM 1610 O O . SER A 1 192 ? 11.538 -5.287 -19.382 1.00 83.56 192 SER A O 1
ATOM 1612 N N . VAL A 1 193 ? 10.915 -3.174 -19.834 1.00 83.56 193 VAL A N 1
ATOM 1613 C CA . VAL A 1 193 ? 12.040 -2.490 -19.192 1.00 83.56 193 VAL A CA 1
ATOM 1614 C C . VAL A 1 193 ? 12.292 -2.984 -17.756 1.00 83.56 193 VAL A C 1
ATOM 1616 O O . VAL A 1 193 ? 13.440 -3.182 -17.373 1.00 83.56 193 VAL A O 1
ATOM 1619 N N . PHE A 1 194 ? 11.244 -3.242 -16.965 1.00 85.75 194 PHE A N 1
ATOM 1620 C CA . PHE A 1 194 ? 11.408 -3.766 -15.602 1.00 85.75 194 PHE A CA 1
ATOM 1621 C C . PHE A 1 194 ? 11.882 -5.214 -15.596 1.00 85.75 194 PHE A C 1
ATOM 1623 O O . PHE A 1 194 ? 12.725 -5.606 -14.793 1.00 85.75 194 PHE A O 1
ATOM 1630 N N . LEU A 1 195 ? 11.300 -6.014 -16.483 1.00 85.19 195 LEU A N 1
ATOM 1631 C CA . LEU A 1 195 ? 11.580 -7.435 -16.555 1.00 85.19 195 LEU A CA 1
ATOM 1632 C C . LEU A 1 195 ? 12.959 -7.699 -17.165 1.00 85.19 195 LEU A C 1
ATOM 1634 O O . LEU A 1 195 ? 13.648 -8.576 -16.675 1.00 85.19 195 LEU A O 1
ATOM 1638 N N . ASP A 1 196 ? 13.391 -6.921 -18.154 1.00 84.31 196 ASP A N 1
ATOM 1639 C CA . ASP A 1 196 ? 14.719 -7.019 -18.769 1.00 84.31 196 ASP A CA 1
ATOM 1640 C C . ASP A 1 196 ? 15.822 -6.566 -17.801 1.00 84.31 196 ASP A C 1
ATOM 1642 O O . ASP A 1 196 ? 16.906 -7.140 -17.797 1.00 84.31 196 ASP A O 1
ATOM 1646 N N . ALA A 1 197 ? 15.536 -5.590 -16.930 1.00 81.56 197 ALA A N 1
ATOM 1647 C CA . ALA A 1 197 ? 16.477 -5.140 -15.903 1.00 81.56 197 ALA A CA 1
ATOM 1648 C C . ALA A 1 197 ? 16.751 -6.200 -14.821 1.00 81.56 197 ALA A C 1
ATOM 1650 O O . ALA A 1 197 ? 17.814 -6.199 -14.214 1.00 81.56 197 ALA A O 1
ATOM 1651 N N . VAL A 1 198 ? 15.797 -7.094 -14.545 1.00 83.00 198 VAL A N 1
ATOM 1652 C CA . VAL A 1 198 ? 15.943 -8.121 -13.494 1.00 83.00 198 VAL A CA 1
ATOM 1653 C C . VAL A 1 198 ? 16.183 -9.517 -14.079 1.00 83.00 198 VAL A C 1
ATOM 1655 O O . VAL A 1 198 ? 16.845 -10.345 -13.458 1.00 83.00 198 VAL A O 1
ATOM 1658 N N . TYR A 1 199 ? 15.668 -9.771 -15.279 1.00 79.31 199 TYR A N 1
ATOM 1659 C CA . TYR A 1 199 ? 15.717 -11.047 -15.988 1.00 79.31 199 TYR A CA 1
ATOM 1660 C C . TYR A 1 199 ? 16.185 -10.827 -17.439 1.00 79.31 199 TYR A C 1
ATOM 1662 O O . TYR A 1 199 ? 15.408 -11.043 -18.373 1.00 79.31 199 TYR A O 1
ATOM 1670 N N . PRO A 1 200 ? 17.445 -10.407 -17.657 1.00 72.19 200 PRO A N 1
ATOM 1671 C CA . PRO A 1 200 ? 17.969 -10.140 -19.000 1.00 72.19 200 PRO A CA 1
ATOM 1672 C C . PRO A 1 200 ? 18.024 -11.400 -19.877 1.00 72.19 200 PRO A C 1
ATOM 1674 O O . PRO A 1 200 ? 17.933 -11.312 -21.096 1.00 72.19 200 PRO A O 1
ATOM 1677 N N . GLU A 1 201 ? 18.128 -12.577 -19.256 1.00 69.94 201 GLU A N 1
ATOM 1678 C CA . GLU A 1 201 ? 18.220 -13.884 -19.921 1.00 69.94 201 GLU A CA 1
ATOM 1679 C C . GLU A 1 201 ? 16.853 -14.533 -20.182 1.00 69.94 201 GLU A C 1
ATOM 1681 O O . GLU A 1 201 ? 16.781 -15.676 -20.634 1.00 69.94 201 GLU A O 1
ATOM 1686 N N . ARG A 1 202 ? 15.742 -13.841 -19.888 1.00 67.06 202 ARG A N 1
ATOM 1687 C CA . ARG A 1 202 ? 14.409 -14.410 -20.101 1.00 67.06 202 ARG A CA 1
ATOM 1688 C C . ARG A 1 202 ? 14.202 -14.688 -21.591 1.00 67.06 202 ARG A C 1
ATOM 1690 O O . ARG A 1 202 ? 14.134 -13.775 -22.415 1.00 67.06 202 ARG A O 1
ATOM 1697 N N . THR A 1 203 ? 14.038 -15.951 -21.958 1.00 57.78 203 THR A N 1
ATOM 1698 C CA . THR A 1 203 ? 13.389 -16.260 -23.233 1.00 57.78 203 THR A CA 1
ATOM 1699 C C . THR A 1 203 ? 11.879 -16.178 -23.031 1.00 57.78 203 THR A C 1
ATOM 1701 O O . THR A 1 203 ? 11.379 -16.277 -21.911 1.00 57.78 203 THR A O 1
ATOM 1704 N N . VAL A 1 204 ? 11.129 -15.967 -2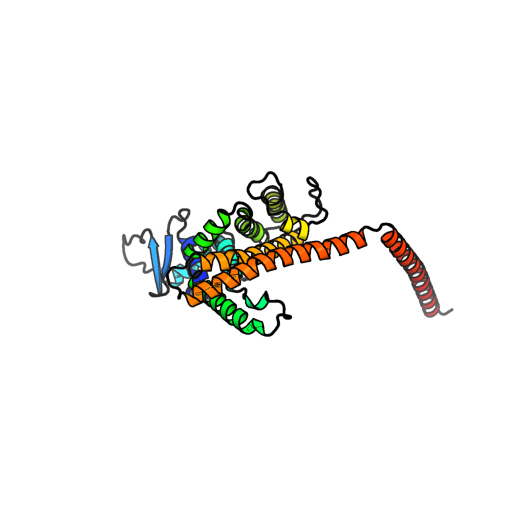4.115 1.00 52.34 204 VAL A N 1
ATOM 1705 C CA . VAL A 1 204 ? 9.669 -15.743 -24.082 1.00 52.34 204 VAL A CA 1
ATOM 1706 C C . VAL A 1 204 ? 8.908 -16.860 -23.340 1.00 52.34 204 VAL A C 1
ATOM 1708 O O . VAL A 1 204 ? 7.806 -16.605 -22.862 1.00 52.34 204 VAL A O 1
ATOM 1711 N N . ASN A 1 205 ? 9.520 -18.042 -23.180 1.00 49.25 205 ASN A N 1
ATOM 1712 C CA . ASN A 1 205 ? 8.925 -19.229 -22.568 1.00 49.25 205 ASN A CA 1
ATOM 1713 C C . ASN A 1 205 ? 9.776 -19.897 -21.466 1.00 49.25 205 ASN A C 1
ATOM 1715 O O . ASN A 1 205 ? 9.333 -20.918 -20.941 1.00 49.25 205 ASN A O 1
ATOM 1719 N N . ASP A 1 206 ? 10.969 -19.392 -21.113 1.00 53.53 206 ASP A N 1
ATOM 1720 C CA . ASP A 1 206 ? 11.786 -20.043 -20.076 1.00 53.53 206 ASP A CA 1
ATOM 1721 C C . ASP A 1 206 ? 11.512 -19.448 -18.692 1.00 53.53 206 ASP A C 1
ATOM 1723 O O . ASP A 1 206 ? 11.779 -18.285 -18.387 1.00 53.53 206 ASP A O 1
ATOM 1727 N N . CYS A 1 207 ? 10.925 -20.303 -17.861 1.00 51.38 207 CYS A N 1
ATOM 1728 C CA . CYS A 1 207 ? 10.493 -20.040 -16.500 1.00 51.38 207 CYS A CA 1
ATOM 1729 C C . CYS A 1 207 ? 11.587 -20.367 -15.466 1.00 51.38 207 CYS A C 1
ATOM 1731 O O . CYS A 1 207 ? 11.273 -20.543 -14.288 1.00 51.38 207 CYS A O 1
ATOM 1733 N N . ARG A 1 208 ? 12.851 -20.520 -15.878 1.00 54.16 208 ARG A N 1
ATOM 1734 C CA . ARG A 1 208 ? 13.966 -20.863 -14.985 1.00 54.16 208 ARG A CA 1
ATOM 1735 C C . ARG A 1 208 ? 14.564 -19.625 -14.307 1.00 54.16 208 ARG A C 1
ATOM 1737 O O . ARG A 1 208 ? 14.733 -18.578 -14.921 1.00 54.16 208 ARG A O 1
ATOM 1744 N N . GLY A 1 209 ? 14.882 -19.753 -13.014 1.00 62.31 209 GLY A N 1
ATOM 1745 C CA . GLY A 1 209 ? 15.547 -18.702 -12.229 1.00 62.31 209 GLY A CA 1
ATOM 1746 C C . GLY A 1 209 ? 14.627 -17.621 -11.647 1.00 62.31 209 GLY A C 1
ATOM 1747 O O . GLY A 1 209 ? 15.086 -16.505 -11.406 1.00 62.31 209 GLY A O 1
ATOM 1748 N N . PHE A 1 210 ? 13.338 -17.912 -11.440 1.00 71.00 210 PHE A N 1
ATOM 1749 C CA . PHE A 1 210 ? 12.461 -17.057 -10.633 1.00 71.00 210 PHE A CA 1
ATOM 1750 C C . PHE A 1 210 ? 12.656 -17.377 -9.159 1.00 71.00 210 PHE A C 1
ATOM 1752 O O . PHE A 1 210 ? 12.325 -18.469 -8.704 1.00 71.00 210 PHE A O 1
ATOM 1759 N N . ASP A 1 211 ? 13.175 -16.407 -8.420 1.00 80.44 211 ASP A N 1
ATOM 1760 C CA . ASP A 1 211 ? 13.418 -16.524 -6.992 1.00 80.44 211 ASP A CA 1
ATOM 1761 C C . ASP A 1 211 ? 12.814 -15.329 -6.232 1.00 80.44 211 ASP A C 1
ATOM 1763 O O . ASP A 1 211 ? 12.313 -14.343 -6.802 1.00 80.44 211 ASP A O 1
ATOM 1767 N N . LEU A 1 212 ? 12.814 -15.444 -4.903 1.00 85.00 212 LEU A N 1
ATOM 1768 C CA . LEU A 1 212 ? 12.330 -14.384 -4.026 1.00 85.00 212 LEU A CA 1
ATOM 1769 C C . LEU A 1 212 ? 13.187 -13.118 -4.126 1.00 85.00 212 LEU A C 1
ATOM 1771 O O . LEU A 1 212 ? 12.654 -12.015 -4.002 1.00 85.00 212 LEU A O 1
ATOM 1775 N N . GLU A 1 213 ? 14.490 -13.258 -4.363 1.00 87.06 213 GLU A N 1
ATOM 1776 C CA . GLU A 1 213 ? 15.432 -12.144 -4.373 1.00 87.06 213 GLU A CA 1
ATOM 1777 C C . GLU A 1 213 ? 15.186 -11.217 -5.568 1.00 87.06 213 GLU A C 1
ATOM 1779 O O . GLU A 1 213 ? 14.974 -10.014 -5.410 1.00 87.06 213 GLU A O 1
ATOM 1784 N N . ARG A 1 214 ? 15.118 -11.775 -6.774 1.00 86.56 214 ARG A N 1
ATOM 1785 C CA . ARG A 1 214 ? 14.802 -11.074 -8.017 1.00 86.56 214 ARG A CA 1
ATOM 1786 C C . ARG A 1 214 ? 13.401 -10.477 -7.971 1.00 86.56 214 ARG A C 1
ATOM 1788 O O . ARG A 1 214 ? 13.201 -9.347 -8.413 1.00 86.56 214 ARG A O 1
ATOM 1795 N N . THR A 1 215 ? 12.429 -11.175 -7.383 1.00 89.56 215 THR A N 1
ATOM 1796 C CA . THR A 1 215 ? 11.086 -10.609 -7.162 1.00 89.56 215 THR A CA 1
ATOM 1797 C C . THR A 1 215 ? 11.129 -9.409 -6.211 1.00 89.56 215 THR A C 1
ATOM 1799 O O . THR A 1 215 ? 10.459 -8.405 -6.457 1.00 89.56 215 THR A O 1
ATOM 1802 N N . SER A 1 216 ? 11.966 -9.459 -5.171 1.00 89.25 216 SER A N 1
ATOM 1803 C CA . SER A 1 216 ? 12.205 -8.330 -4.265 1.00 89.25 216 SER A CA 1
ATOM 1804 C C . SER A 1 216 ? 12.854 -7.144 -4.989 1.00 89.25 216 SER A C 1
ATOM 1806 O O . SER A 1 216 ? 12.367 -6.018 -4.883 1.00 89.25 216 SER A O 1
ATOM 1808 N N . ARG A 1 217 ? 13.877 -7.387 -5.822 1.00 88.75 217 ARG A N 1
ATOM 1809 C CA . ARG A 1 217 ? 14.501 -6.350 -6.669 1.00 88.75 217 ARG A CA 1
ATOM 1810 C C . ARG A 1 217 ? 13.477 -5.688 -7.594 1.00 88.75 217 ARG A C 1
ATOM 1812 O O . ARG A 1 217 ? 13.424 -4.463 -7.692 1.00 88.75 217 ARG A O 1
ATOM 1819 N N . LEU A 1 218 ? 12.609 -6.485 -8.217 1.00 90.88 218 LEU A N 1
ATOM 1820 C CA . LEU A 1 218 ? 11.530 -5.982 -9.064 1.00 90.88 218 LEU A CA 1
ATOM 1821 C C . LEU A 1 218 ? 10.516 -5.147 -8.264 1.00 90.88 218 LEU A C 1
ATOM 1823 O O . LEU A 1 218 ? 10.090 -4.092 -8.733 1.00 90.88 218 LEU A O 1
ATOM 1827 N N . LYS A 1 219 ? 10.178 -5.561 -7.033 1.00 92.62 219 LYS A N 1
ATOM 1828 C CA . LYS A 1 219 ? 9.331 -4.787 -6.107 1.00 92.62 219 LYS A CA 1
ATOM 1829 C C . LYS A 1 219 ? 9.920 -3.399 -5.838 1.00 92.62 219 LYS A C 1
ATOM 1831 O O . LYS A 1 219 ? 9.179 -2.416 -5.870 1.00 92.62 219 LYS A O 1
ATOM 1836 N N . THR A 1 220 ? 11.235 -3.306 -5.642 1.00 91.06 220 THR A N 1
ATOM 1837 C CA . THR A 1 220 ? 11.949 -2.032 -5.455 1.00 91.06 220 THR A CA 1
ATOM 1838 C C . THR A 1 220 ? 11.908 -1.156 -6.708 1.00 91.06 220 THR A C 1
ATOM 1840 O O . THR A 1 220 ? 11.580 0.023 -6.612 1.00 91.06 220 THR A O 1
ATOM 1843 N N . LEU A 1 221 ? 12.154 -1.714 -7.899 1.00 90.50 221 LEU A N 1
ATOM 1844 C CA . LEU A 1 221 ? 12.063 -0.944 -9.148 1.00 90.50 221 LEU A CA 1
ATOM 1845 C C . LEU A 1 221 ? 10.652 -0.393 -9.384 1.00 90.50 221 LEU A C 1
ATOM 1847 O O . LEU A 1 221 ? 10.486 0.759 -9.788 1.00 90.50 221 LEU A O 1
ATOM 1851 N N . VAL A 1 222 ? 9.627 -1.200 -9.107 1.00 93.44 222 VAL A N 1
ATOM 1852 C CA . VAL A 1 222 ? 8.230 -0.770 -9.215 1.00 93.44 222 VAL A CA 1
ATOM 1853 C C . VAL A 1 222 ? 7.913 0.326 -8.201 1.00 93.44 222 VAL A C 1
ATOM 1855 O O . VAL A 1 222 ? 7.274 1.314 -8.563 1.00 93.44 222 VAL A O 1
ATOM 1858 N N . LEU A 1 223 ? 8.384 0.193 -6.960 1.00 93.81 223 LEU A N 1
ATOM 1859 C CA . LEU A 1 223 ? 8.234 1.231 -5.941 1.00 93.81 223 LEU A CA 1
ATOM 1860 C C . LEU A 1 223 ? 8.866 2.555 -6.397 1.00 93.81 223 LEU A C 1
ATOM 1862 O O . LEU A 1 223 ? 8.207 3.592 -6.327 1.00 93.81 223 LEU A O 1
ATOM 1866 N N . ASN A 1 224 ? 10.075 2.507 -6.959 1.00 89.38 224 ASN A N 1
ATOM 1867 C CA . ASN A 1 224 ? 10.757 3.681 -7.505 1.00 89.38 224 ASN A CA 1
ATOM 1868 C C . ASN A 1 224 ? 9.983 4.303 -8.674 1.00 89.38 224 ASN A C 1
ATOM 1870 O O . ASN A 1 224 ? 9.811 5.516 -8.712 1.00 89.38 224 ASN A O 1
ATOM 1874 N N . ARG A 1 225 ? 9.415 3.505 -9.590 1.00 89.81 225 ARG A N 1
ATOM 1875 C CA . ARG A 1 225 ? 8.554 4.044 -10.662 1.00 89.81 225 ARG A CA 1
ATOM 1876 C C . ARG A 1 225 ? 7.312 4.729 -10.098 1.00 89.81 225 ARG A C 1
ATOM 1878 O O . ARG A 1 225 ? 6.913 5.787 -10.586 1.00 89.81 225 ARG A O 1
ATOM 1885 N N . LEU A 1 226 ? 6.676 4.137 -9.090 1.00 93.19 226 LEU A N 1
ATOM 1886 C CA . LEU A 1 226 ? 5.508 4.736 -8.447 1.00 93.19 226 LEU A CA 1
ATOM 1887 C C . LEU A 1 226 ? 5.871 6.061 -7.766 1.00 93.19 226 LEU A C 1
ATOM 1889 O O . LEU A 1 226 ? 5.135 7.036 -7.918 1.00 93.19 226 LEU A O 1
ATOM 1893 N N . HIS A 1 227 ? 7.011 6.105 -7.078 1.00 89.38 227 HIS A N 1
ATOM 1894 C CA . HIS A 1 227 ? 7.509 7.285 -6.378 1.00 89.38 227 HIS A CA 1
ATOM 1895 C C . HIS A 1 227 ? 8.007 8.374 -7.335 1.00 89.38 227 HIS A C 1
ATOM 1897 O O . HIS A 1 227 ? 7.472 9.470 -7.314 1.00 89.38 227 HIS A O 1
ATOM 1903 N N . CYS A 1 228 ? 8.939 8.092 -8.241 1.00 83.06 228 CYS A N 1
ATOM 1904 C CA . CYS A 1 228 ? 9.587 9.113 -9.069 1.00 83.06 228 CYS A CA 1
ATOM 1905 C C . CYS A 1 228 ? 8.750 9.576 -10.272 1.00 83.06 228 CYS A C 1
ATOM 1907 O O . CYS A 1 228 ? 8.941 10.686 -10.767 1.00 83.06 228 CYS A O 1
ATOM 1909 N N . TYR A 1 229 ? 7.839 8.740 -10.783 1.00 86.50 229 TYR A N 1
ATOM 1910 C CA . TYR A 1 229 ? 7.061 9.058 -11.987 1.00 86.50 229 TYR A CA 1
ATOM 1911 C C . TYR A 1 229 ? 5.588 9.326 -11.677 1.00 86.50 229 TYR A C 1
ATOM 1913 O O . TYR A 1 229 ? 5.057 10.388 -12.015 1.00 86.50 229 TYR A O 1
ATOM 1921 N N . TRP A 1 230 ? 4.902 8.372 -11.041 1.00 91.12 230 TRP A N 1
ATOM 1922 C CA . TRP A 1 230 ? 3.451 8.460 -10.860 1.00 91.12 230 TRP A CA 1
ATOM 1923 C C . TRP A 1 230 ? 3.045 9.443 -9.772 1.00 91.12 230 TRP A C 1
ATOM 1925 O O . TRP A 1 230 ? 2.075 10.182 -9.953 1.00 91.12 230 TRP A O 1
ATOM 1935 N N . LEU A 1 231 ? 3.768 9.472 -8.656 1.00 90.25 231 LEU A N 1
ATOM 1936 C CA . LEU A 1 231 ? 3.412 10.303 -7.516 1.00 90.25 231 LEU A CA 1
ATOM 1937 C C . LEU A 1 231 ? 3.524 11.809 -7.835 1.00 90.25 231 LEU A C 1
ATOM 1939 O O . LEU A 1 231 ? 2.521 12.499 -7.646 1.00 90.25 231 LEU A O 1
ATOM 1943 N N . PRO A 1 232 ? 4.611 12.339 -8.437 1.00 86.88 232 PRO A N 1
ATOM 1944 C CA . PRO A 1 232 ? 4.663 13.728 -8.892 1.00 86.88 232 PRO A CA 1
ATOM 1945 C C . PRO A 1 232 ? 3.525 14.088 -9.844 1.00 86.88 232 PRO A C 1
ATOM 1947 O O . PRO A 1 232 ? 2.899 15.136 -9.687 1.00 86.88 232 PRO A O 1
ATOM 1950 N N . ARG A 1 233 ? 3.202 13.204 -10.800 1.00 87.19 233 ARG A N 1
ATOM 1951 C CA . ARG A 1 233 ? 2.085 13.401 -11.739 1.00 87.19 233 ARG A CA 1
ATOM 1952 C C . ARG A 1 233 ? 0.744 13.462 -11.019 1.00 87.19 233 ARG A C 1
ATOM 1954 O O . ARG A 1 233 ? -0.056 14.347 -11.310 1.00 87.19 233 ARG A O 1
ATOM 1961 N N . TYR A 1 234 ? 0.508 12.572 -10.060 1.00 89.69 234 TYR A N 1
ATOM 1962 C CA . TYR A 1 234 ? -0.699 12.586 -9.239 1.00 89.69 234 TYR A CA 1
ATOM 1963 C C . TYR A 1 234 ? -0.835 13.893 -8.453 1.00 89.69 234 TYR A C 1
ATOM 1965 O O . TYR A 1 234 ? -1.874 14.547 -8.542 1.00 89.69 234 TYR A O 1
ATOM 1973 N N . LEU A 1 235 ? 0.229 14.322 -7.767 1.00 87.19 235 LEU A N 1
ATOM 1974 C CA . LEU A 1 235 ? 0.250 15.573 -6.999 1.00 87.19 235 LEU A CA 1
ATOM 1975 C C . LEU A 1 235 ? -0.021 16.790 -7.896 1.00 87.19 235 LEU A C 1
ATOM 1977 O O . LEU A 1 235 ? -0.786 17.687 -7.538 1.00 87.19 235 LEU A O 1
ATOM 1981 N N . VAL A 1 236 ? 0.540 16.768 -9.105 1.00 82.81 236 VAL A N 1
ATOM 1982 C CA . VAL A 1 236 ? 0.279 17.725 -10.181 1.00 82.81 236 VAL A CA 1
ATOM 1983 C C . VAL A 1 236 ? -1.176 17.699 -10.654 1.00 82.81 236 VAL A C 1
ATOM 1985 O O . VAL A 1 236 ? -1.698 18.741 -11.028 1.00 82.81 236 VAL A O 1
ATOM 1988 N N . MET A 1 237 ? -1.856 16.559 -10.675 1.00 82.56 237 MET A N 1
ATOM 1989 C CA . MET A 1 237 ? -3.246 16.478 -11.140 1.00 82.56 237 MET A CA 1
ATOM 1990 C C . MET A 1 237 ? -4.254 16.918 -10.072 1.00 82.56 237 MET A C 1
ATOM 1992 O O . MET A 1 237 ? -5.301 17.462 -10.411 1.00 82.56 237 MET A O 1
ATOM 1996 N N . THR A 1 238 ? -3.943 16.762 -8.784 1.00 76.12 238 THR A N 1
ATOM 1997 C CA . THR A 1 238 ? -4.822 17.127 -7.652 1.00 76.12 238 THR A CA 1
ATOM 1998 C C . THR A 1 238 ? -4.818 18.634 -7.314 1.00 76.12 238 THR A C 1
ATOM 2000 O O . THR A 1 238 ? -4.832 19.039 -6.156 1.00 76.12 238 THR A O 1
ATOM 2003 N N . ARG A 1 239 ? -4.769 19.477 -8.350 1.00 65.00 239 ARG A N 1
ATOM 2004 C CA . ARG A 1 239 ? -4.144 20.813 -8.425 1.00 65.00 239 ARG A CA 1
ATOM 2005 C C . ARG A 1 239 ? -4.935 22.018 -7.895 1.00 65.00 239 ARG A C 1
ATOM 2007 O O . ARG A 1 239 ? -4.579 23.153 -8.225 1.00 65.00 239 ARG A O 1
ATOM 2014 N N . ASN A 1 240 ? -6.004 21.798 -7.141 1.00 63.69 240 ASN A N 1
ATOM 2015 C CA . ASN A 1 240 ? -7.028 22.832 -6.964 1.00 63.69 240 ASN A CA 1
ATOM 2016 C C . ASN A 1 240 ? -6.549 24.040 -6.137 1.00 63.69 240 ASN A C 1
ATOM 2018 O O . ASN A 1 240 ? -6.963 25.158 -6.419 1.00 63.69 240 ASN A O 1
ATOM 2022 N N . ASP A 1 241 ? -5.589 23.844 -5.227 1.00 70.06 241 ASP A N 1
ATOM 2023 C CA . ASP A 1 241 ? -5.306 24.817 -4.157 1.00 70.06 241 ASP A CA 1
ATOM 2024 C C . ASP A 1 241 ? -3.914 25.485 -4.278 1.00 70.06 241 ASP A C 1
ATOM 2026 O O . ASP A 1 241 ? -3.468 26.161 -3.360 1.00 70.06 241 ASP A O 1
ATOM 2030 N N . LEU A 1 242 ? -3.191 25.259 -5.385 1.00 74.69 242 LEU A N 1
ATOM 2031 C CA . LEU A 1 242 ? -1.802 25.722 -5.574 1.00 74.69 242 LEU A CA 1
ATOM 2032 C C . LEU A 1 242 ? -1.705 27.066 -6.311 1.00 74.69 242 LEU A C 1
ATOM 2034 O O . LEU A 1 242 ? -2.456 27.308 -7.269 1.00 74.69 242 LEU A O 1
ATOM 2038 N N . SER A 1 243 ? -0.702 27.872 -5.947 1.00 78.62 243 SER A N 1
ATOM 2039 C CA . SER A 1 243 ? -0.326 29.099 -6.666 1.00 78.62 243 SER A CA 1
ATOM 2040 C C . SER A 1 243 ? 0.084 28.802 -8.118 1.00 78.62 243 SER A C 1
ATOM 2042 O O . SER A 1 243 ? 0.547 27.704 -8.446 1.00 78.62 243 SER A O 1
ATOM 2044 N N . ALA A 1 244 ? -0.073 29.781 -9.016 1.00 77.62 244 ALA A N 1
ATOM 2045 C CA . ALA A 1 244 ? 0.381 29.680 -10.407 1.00 77.62 244 ALA A CA 1
ATOM 2046 C C . ALA A 1 244 ? 1.891 29.385 -10.506 1.00 77.62 244 ALA A C 1
ATOM 2048 O O . ALA A 1 244 ? 2.318 28.599 -11.356 1.00 77.62 244 ALA A O 1
ATOM 2049 N N . GLU A 1 245 ? 2.683 29.942 -9.591 1.00 76.75 245 GLU A N 1
ATOM 2050 C CA . GLU A 1 245 ? 4.130 29.740 -9.537 1.00 76.75 245 GLU A CA 1
ATOM 2051 C C . GLU A 1 245 ? 4.492 28.307 -9.107 1.00 76.75 245 GLU A C 1
ATOM 2053 O O . GLU A 1 245 ? 5.276 27.629 -9.774 1.00 76.75 245 GLU A O 1
ATOM 2058 N N . GLU A 1 246 ? 3.852 27.795 -8.050 1.00 74.81 246 GLU A N 1
ATOM 2059 C CA . GLU A 1 246 ? 4.007 26.407 -7.589 1.00 74.81 246 GLU A CA 1
ATOM 2060 C C . GLU A 1 246 ? 3.587 25.412 -8.680 1.00 74.81 246 GLU A C 1
ATOM 2062 O O . GLU A 1 246 ? 4.269 24.417 -8.936 1.00 74.81 246 GLU A O 1
ATOM 2067 N N . LYS A 1 247 ? 2.491 25.708 -9.392 1.00 73.75 247 LYS A N 1
ATOM 2068 C CA . LYS A 1 247 ? 2.022 24.908 -10.531 1.00 73.75 247 LYS A CA 1
ATOM 2069 C C . LYS A 1 247 ? 3.077 24.824 -11.631 1.00 73.75 247 LYS A C 1
ATOM 2071 O O . LYS A 1 247 ? 3.286 23.734 -12.168 1.00 73.75 247 LYS A O 1
ATOM 2076 N N . GLN A 1 248 ? 3.728 25.937 -11.965 1.00 75.69 248 GLN A N 1
ATOM 2077 C CA . GLN A 1 248 ? 4.755 25.980 -13.004 1.00 75.69 248 GLN A CA 1
ATOM 2078 C C . GLN A 1 248 ? 6.031 25.238 -12.580 1.00 75.69 248 GLN A C 1
ATOM 2080 O O . GLN A 1 248 ? 6.567 24.464 -13.375 1.00 75.69 248 GLN A O 1
ATOM 2085 N N . LYS A 1 249 ? 6.471 25.393 -11.324 1.00 73.12 249 LYS A N 1
ATOM 2086 C CA . LYS A 1 249 ? 7.617 24.654 -10.759 1.00 73.12 249 LYS A CA 1
ATOM 2087 C C . LYS A 1 249 ? 7.389 23.139 -10.808 1.00 73.12 249 LYS A C 1
ATOM 2089 O O . LYS A 1 249 ? 8.225 22.402 -11.322 1.00 73.12 249 LYS A O 1
ATOM 2094 N N . LEU A 1 250 ? 6.204 22.680 -10.403 1.00 72.25 250 LEU A N 1
ATOM 2095 C CA . LEU A 1 250 ? 5.844 21.259 -10.444 1.00 72.25 250 LEU A CA 1
ATOM 2096 C C . LEU A 1 250 ? 5.756 20.691 -11.869 1.00 72.25 250 LEU A C 1
ATOM 2098 O O . LEU A 1 250 ? 6.118 19.537 -12.083 1.00 72.25 250 LEU A O 1
ATOM 2102 N N . LYS A 1 251 ? 5.284 21.472 -12.856 1.00 72.00 251 LYS A N 1
ATOM 2103 C CA . LYS A 1 251 ? 5.288 21.042 -14.271 1.00 72.00 251 LYS A CA 1
ATOM 2104 C C . LYS A 1 251 ? 6.708 20.820 -14.778 1.00 72.00 251 LYS A C 1
ATOM 2106 O O . LYS A 1 251 ? 6.960 19.791 -15.399 1.00 72.00 251 LYS A O 1
ATOM 2111 N N . LYS A 1 252 ? 7.610 21.770 -14.507 1.00 71.81 252 LYS A N 1
ATOM 2112 C CA . LYS A 1 252 ? 9.023 21.668 -14.892 1.00 71.81 252 LYS A CA 1
ATOM 2113 C C . LYS A 1 252 ? 9.659 20.427 -14.267 1.00 71.81 252 LYS A C 1
ATOM 2115 O O . LYS A 1 252 ? 10.226 19.614 -14.988 1.00 71.81 252 LYS A O 1
ATOM 2120 N N . TYR A 1 253 ? 9.452 20.219 -12.968 1.00 68.50 253 TYR A N 1
ATOM 2121 C CA . TYR A 1 253 ? 9.984 19.053 -12.269 1.00 68.50 253 TYR A CA 1
ATOM 2122 C C . TYR A 1 253 ? 9.435 17.727 -12.823 1.00 68.50 253 TYR A C 1
ATOM 2124 O O . TYR A 1 253 ? 10.206 16.838 -13.170 1.00 68.50 253 TYR A O 1
ATOM 2132 N N . ALA A 1 254 ? 8.112 17.597 -12.984 1.00 66.75 254 ALA A N 1
ATOM 2133 C CA . ALA A 1 254 ? 7.497 16.371 -13.504 1.00 66.75 254 ALA A CA 1
ATOM 2134 C C . ALA A 1 254 ? 7.947 16.030 -14.940 1.00 66.75 254 ALA A C 1
ATOM 2136 O O . ALA A 1 254 ? 8.013 14.853 -15.298 1.00 66.75 254 ALA A O 1
ATOM 2137 N N . ALA A 1 255 ? 8.264 17.041 -15.757 1.00 66.31 255 ALA A N 1
ATOM 2138 C CA . ALA A 1 255 ? 8.819 16.852 -17.094 1.00 66.31 255 ALA A CA 1
ATOM 2139 C C . ALA A 1 255 ? 10.271 16.347 -17.043 1.00 66.31 255 ALA A C 1
ATOM 2141 O O . ALA A 1 255 ? 10.589 15.346 -17.683 1.00 66.31 255 ALA A O 1
ATOM 2142 N N . VAL A 1 256 ? 11.124 16.982 -16.230 1.00 63.16 256 VAL A N 1
ATOM 2143 C CA . VAL A 1 256 ? 12.535 16.589 -16.047 1.00 63.16 256 VAL A CA 1
ATOM 2144 C C . VAL A 1 256 ? 12.646 15.161 -15.502 1.00 63.16 256 VAL A C 1
ATOM 2146 O O . VAL A 1 256 ? 13.451 14.368 -15.986 1.00 63.16 256 VAL A O 1
ATOM 2149 N N . TRP A 1 257 ? 11.791 14.797 -14.548 1.00 62.66 257 TRP A N 1
ATOM 2150 C CA . TRP A 1 257 ? 11.810 13.485 -13.903 1.00 62.66 257 TRP A CA 1
ATOM 2151 C C . TRP A 1 257 ? 11.191 12.361 -14.726 1.00 62.66 257 TRP A C 1
ATOM 2153 O O . TRP A 1 257 ? 11.697 11.239 -14.702 1.00 62.66 257 TRP A O 1
ATOM 2163 N N . GLY A 1 258 ? 10.151 12.658 -15.512 1.00 57.00 258 GLY A N 1
ATOM 2164 C CA . GLY A 1 258 ? 9.611 11.703 -16.478 1.00 57.00 258 GLY A CA 1
ATOM 2165 C C . GLY A 1 258 ? 10.673 11.232 -17.475 1.00 57.00 258 GLY A C 1
ATOM 2166 O O . GLY A 1 258 ? 10.773 10.037 -17.736 1.00 57.00 258 GLY A O 1
ATOM 2167 N N . ILE A 1 259 ? 11.502 12.167 -17.948 1.00 52.38 259 ILE A N 1
ATOM 2168 C CA . ILE A 1 259 ? 12.579 11.919 -18.914 1.00 52.38 259 ILE A CA 1
ATOM 2169 C C . ILE A 1 259 ? 13.790 11.250 -18.237 1.00 52.38 259 ILE A C 1
ATOM 2171 O O . ILE A 1 259 ? 14.326 10.271 -18.755 1.00 52.38 259 ILE A O 1
ATOM 2175 N N . ARG A 1 260 ? 14.203 11.719 -17.048 1.00 52.88 260 ARG A N 1
ATOM 2176 C CA . ARG A 1 260 ? 15.360 11.161 -16.321 1.00 52.88 260 ARG A CA 1
ATOM 2177 C C . ARG A 1 260 ? 15.133 9.737 -15.815 1.00 52.88 260 ARG A C 1
ATOM 2179 O O . ARG A 1 260 ? 16.044 8.927 -15.926 1.00 52.88 260 ARG A O 1
ATOM 2186 N N . HIS A 1 261 ? 13.944 9.393 -15.316 1.00 54.50 261 HIS A N 1
ATOM 2187 C CA . HIS A 1 261 ? 13.674 8.028 -14.849 1.00 54.50 261 HIS A CA 1
ATOM 2188 C C . HIS A 1 261 ? 13.636 7.024 -16.011 1.00 54.50 261 HIS A C 1
ATOM 2190 O O . HIS A 1 261 ? 14.104 5.899 -15.869 1.00 54.50 261 HIS A O 1
ATOM 2196 N N . GLU A 1 262 ? 13.103 7.401 -17.176 1.00 54.38 262 GLU A N 1
ATOM 2197 C CA . GLU A 1 262 ? 13.166 6.541 -18.367 1.00 54.38 262 GLU A CA 1
ATOM 2198 C C . GLU A 1 262 ? 14.615 6.339 -18.824 1.00 54.38 262 GLU A C 1
ATOM 2200 O O . GLU A 1 262 ? 15.013 5.204 -19.079 1.00 54.38 262 GLU A O 1
ATOM 2205 N N . ALA A 1 263 ? 15.442 7.388 -18.796 1.00 51.97 263 ALA A N 1
ATOM 2206 C CA . ALA A 1 263 ? 16.873 7.283 -19.076 1.00 51.97 263 ALA A CA 1
ATOM 2207 C C . ALA A 1 263 ? 17.641 6.451 -18.028 1.00 51.97 263 ALA A C 1
ATOM 2209 O O . ALA A 1 263 ? 18.519 5.677 -18.396 1.00 51.97 263 ALA A O 1
ATOM 2210 N N . GLN A 1 264 ? 17.309 6.557 -16.738 1.00 55.22 264 GLN A N 1
ATOM 2211 C CA . GLN A 1 264 ? 17.999 5.850 -15.654 1.00 55.22 264 GLN A CA 1
ATOM 2212 C C . GLN A 1 264 ? 17.641 4.363 -15.610 1.00 55.22 264 GLN A C 1
ATOM 2214 O O . GLN A 1 264 ? 18.539 3.536 -15.486 1.00 55.22 264 GLN A O 1
ATOM 2219 N N . VAL A 1 265 ? 16.367 3.999 -15.793 1.00 56.06 265 VAL A N 1
ATOM 2220 C CA . VAL A 1 265 ? 15.977 2.584 -15.910 1.00 56.06 265 VAL A CA 1
ATOM 2221 C C . VAL A 1 265 ? 16.577 1.971 -17.182 1.00 56.06 265 VAL A C 1
ATOM 2223 O O . VAL A 1 265 ? 17.082 0.852 -17.139 1.00 56.06 265 VAL A O 1
ATOM 2226 N N . THR A 1 266 ? 16.619 2.721 -18.288 1.00 53.19 266 THR A N 1
ATOM 2227 C CA . THR A 1 266 ? 17.281 2.280 -19.528 1.00 53.19 266 THR A CA 1
ATOM 2228 C C . THR A 1 266 ? 18.800 2.153 -19.348 1.00 53.19 266 THR A C 1
ATOM 2230 O O . THR A 1 266 ? 19.394 1.195 -19.828 1.00 53.19 266 THR A O 1
ATOM 2233 N N . SER A 1 267 ? 19.440 3.062 -18.605 1.00 49.81 267 SER A N 1
ATOM 2234 C CA . SER A 1 267 ? 20.877 3.027 -18.292 1.00 49.81 267 SER A CA 1
ATOM 2235 C C . SER A 1 267 ? 21.247 1.865 -17.366 1.00 49.81 267 SER A C 1
ATOM 2237 O O . SER A 1 267 ? 22.212 1.155 -17.641 1.00 49.81 267 SER A O 1
ATOM 2239 N N . MET A 1 268 ? 20.450 1.596 -16.324 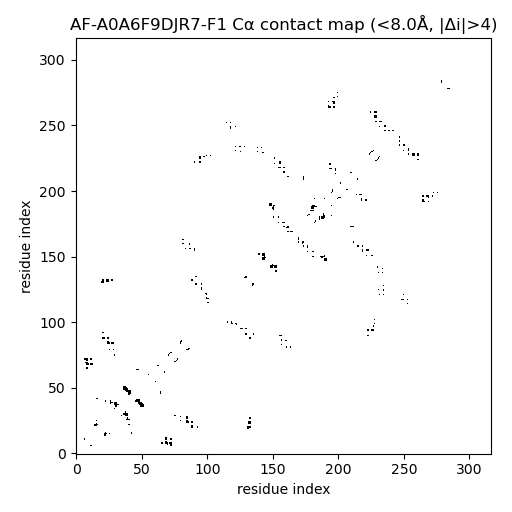1.00 51.25 268 MET A N 1
ATOM 2240 C CA . MET A 1 268 ? 20.633 0.426 -15.454 1.00 51.25 268 MET A CA 1
ATOM 2241 C C . MET A 1 268 ? 20.466 -0.884 -16.237 1.00 51.25 268 MET A C 1
ATOM 2243 O O . MET A 1 268 ? 21.281 -1.793 -16.081 1.00 51.25 268 MET A O 1
ATOM 2247 N N . ALA A 1 269 ? 19.482 -0.954 -17.142 1.00 48.94 269 ALA A N 1
ATOM 2248 C CA . ALA A 1 269 ? 19.309 -2.093 -18.044 1.00 48.94 269 ALA A CA 1
ATOM 2249 C C . ALA A 1 269 ? 20.490 -2.253 -19.032 1.00 48.94 269 ALA A C 1
ATOM 2251 O O . ALA A 1 269 ? 20.947 -3.368 -19.285 1.00 48.94 269 ALA A O 1
ATOM 2252 N N . LEU A 1 270 ? 21.039 -1.151 -19.560 1.00 46.72 270 LEU A N 1
ATOM 2253 C CA . LEU A 1 270 ? 22.170 -1.155 -20.502 1.00 46.72 270 LEU A CA 1
ATOM 2254 C C . LEU A 1 270 ? 23.518 -1.487 -19.844 1.00 46.72 270 LEU A C 1
ATOM 2256 O O . LEU A 1 270 ? 24.309 -2.236 -20.420 1.00 46.72 270 LEU A O 1
ATOM 2260 N N . GLN A 1 271 ? 23.797 -0.957 -18.649 1.00 46.22 271 GLN A N 1
ATOM 2261 C CA . GLN A 1 271 ? 25.019 -1.279 -17.907 1.00 46.22 271 GLN A CA 1
ATOM 2262 C C . GLN A 1 271 ? 25.062 -2.770 -17.558 1.00 46.22 271 GLN A C 1
ATOM 2264 O O . GLN A 1 271 ? 26.093 -3.411 -17.742 1.00 46.22 271 GLN A O 1
ATOM 2269 N N . GLN A 1 272 ? 23.936 -3.360 -17.160 1.00 46.25 272 GLN A N 1
ATOM 2270 C CA . GLN A 1 272 ? 23.872 -4.783 -16.823 1.00 46.25 272 GLN A CA 1
ATOM 2271 C C . GLN A 1 272 ? 23.871 -5.700 -18.058 1.00 46.25 272 GLN A C 1
ATOM 2273 O O . GLN A 1 272 ? 24.439 -6.785 -17.991 1.00 46.25 272 GLN A O 1
ATOM 2278 N N . SER A 1 273 ? 23.362 -5.252 -19.214 1.00 45.03 273 SER A N 1
ATOM 2279 C CA . SER A 1 273 ? 23.530 -5.949 -20.504 1.00 45.03 273 SER A CA 1
ATOM 2280 C C . SER A 1 273 ? 25.007 -6.066 -20.923 1.00 45.03 273 SER A C 1
ATOM 2282 O O . SER A 1 273 ? 25.432 -7.108 -21.426 1.00 45.03 273 SER A O 1
ATOM 2284 N N . LYS A 1 274 ? 25.826 -5.036 -20.649 1.00 38.66 274 LYS A N 1
ATOM 2285 C CA . LYS A 1 274 ? 27.281 -5.088 -20.878 1.00 38.66 274 LYS A CA 1
ATOM 2286 C C . LYS A 1 274 ? 27.984 -6.095 -19.965 1.00 38.66 274 LYS A C 1
ATOM 2288 O O . LYS A 1 274 ? 28.803 -6.857 -20.462 1.00 38.66 274 LYS A O 1
ATOM 2293 N N . TYR A 1 275 ? 27.643 -6.156 -18.676 1.00 36.03 275 TYR A N 1
ATOM 2294 C CA . TYR A 1 275 ? 28.237 -7.142 -17.759 1.00 36.03 275 TYR A CA 1
ATOM 2295 C C . TYR A 1 275 ? 27.705 -8.570 -17.978 1.00 36.03 275 TYR A C 1
ATOM 2297 O O . TYR A 1 275 ? 28.461 -9.526 -17.838 1.00 36.03 275 TYR A O 1
ATOM 2305 N N . GLY A 1 276 ? 26.450 -8.728 -18.408 1.00 34.03 276 GLY A N 1
ATOM 2306 C CA . GLY A 1 276 ? 25.872 -10.025 -18.777 1.00 34.03 276 GLY A CA 1
ATOM 2307 C C . GLY A 1 276 ? 26.509 -10.651 -20.023 1.00 34.03 276 GLY A C 1
ATOM 2308 O O . GLY A 1 276 ? 26.651 -11.868 -20.079 1.00 34.03 276 GLY A O 1
ATOM 2309 N N . ARG A 1 277 ? 26.975 -9.843 -20.992 1.00 37.22 277 ARG A N 1
ATOM 2310 C CA . ARG A 1 277 ? 27.746 -10.354 -22.145 1.00 37.22 277 ARG A CA 1
ATOM 2311 C C . ARG A 1 277 ? 29.168 -10.782 -21.790 1.00 37.22 277 ARG A C 1
ATOM 2313 O O . ARG A 1 277 ? 29.656 -11.730 -22.385 1.00 37.22 277 ARG A O 1
ATOM 2320 N N . VAL A 1 278 ? 29.818 -10.130 -20.824 1.00 32.66 278 VAL A N 1
ATOM 2321 C CA . VAL A 1 278 ? 31.197 -10.475 -20.419 1.00 32.66 278 VAL A CA 1
ATOM 2322 C C . VAL A 1 278 ? 31.258 -11.835 -19.704 1.00 32.66 278 VAL A C 1
ATOM 2324 O O . VAL A 1 278 ? 32.268 -12.522 -19.780 1.00 32.66 278 VAL A O 1
ATOM 2327 N N . ILE A 1 279 ? 30.163 -12.277 -19.075 1.00 34.84 279 ILE A N 1
ATOM 2328 C CA . ILE A 1 279 ? 30.076 -13.592 -18.405 1.00 34.84 279 ILE A CA 1
ATOM 2329 C C . ILE A 1 279 ? 29.683 -14.722 -19.388 1.00 34.84 279 ILE A C 1
ATOM 2331 O O . ILE A 1 279 ? 29.769 -15.907 -19.052 1.00 34.84 279 ILE A O 1
ATOM 2335 N N . GLN A 1 280 ? 29.276 -14.375 -20.614 1.00 34.5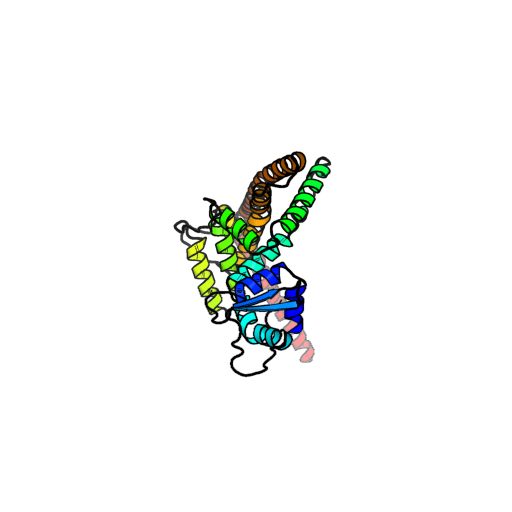9 280 GLN A N 1
ATOM 2336 C CA . GLN A 1 280 ? 28.899 -15.317 -21.675 1.00 34.59 280 GLN A CA 1
ATOM 2337 C C . GLN A 1 280 ? 29.959 -15.445 -22.780 1.00 34.59 280 GLN A C 1
ATOM 2339 O O . GLN A 1 280 ? 29.642 -15.965 -23.845 1.00 34.59 280 GLN A O 1
ATOM 2344 N N . ASP A 1 281 ? 31.203 -15.015 -22.544 1.00 35.41 281 ASP A N 1
ATOM 2345 C CA . ASP A 1 281 ? 32.321 -15.423 -23.395 1.00 35.41 281 ASP A CA 1
ATOM 2346 C C . ASP A 1 281 ? 32.830 -16.800 -22.912 1.00 35.41 281 ASP A C 1
ATOM 2348 O O . ASP A 1 281 ? 33.438 -16.883 -21.834 1.00 35.41 281 ASP A O 1
ATOM 2352 N N . PRO A 1 282 ? 32.524 -17.908 -23.618 1.00 40.97 282 PRO A N 1
ATOM 2353 C CA . PRO A 1 282 ? 32.921 -19.250 -23.193 1.00 40.97 282 PRO A CA 1
ATOM 2354 C C . PRO A 1 282 ? 34.445 -19.397 -23.051 1.00 40.97 282 PRO A C 1
ATOM 2356 O O . PRO A 1 282 ? 34.889 -20.207 -22.235 1.00 40.97 282 PRO A O 1
ATOM 2359 N N . ASP A 1 283 ? 35.237 -18.557 -23.725 1.00 41.72 283 ASP A N 1
ATOM 2360 C CA . ASP A 1 283 ? 36.699 -18.567 -23.625 1.00 41.72 283 ASP A CA 1
ATOM 2361 C C . ASP A 1 283 ? 37.217 -18.011 -22.288 1.00 41.72 283 ASP A C 1
ATOM 2363 O O . ASP A 1 283 ? 38.280 -18.418 -21.812 1.00 41.72 283 ASP A O 1
ATOM 2367 N N . VAL A 1 284 ? 36.464 -17.124 -21.626 1.00 44.19 284 VAL A N 1
ATOM 2368 C CA . VAL A 1 284 ? 36.842 -16.561 -20.316 1.00 44.19 284 VAL A CA 1
ATOM 2369 C C . VAL A 1 284 ? 36.549 -17.557 -19.190 1.00 44.19 284 VAL A C 1
ATOM 2371 O O . VAL A 1 284 ? 37.368 -17.719 -18.284 1.00 44.19 284 VAL A O 1
ATOM 2374 N N . LYS A 1 285 ? 35.431 -18.297 -19.278 1.00 40.94 285 LYS A N 1
ATOM 2375 C CA . LYS A 1 285 ? 35.111 -19.381 -18.329 1.00 40.94 285 LYS A CA 1
ATOM 2376 C C . LYS A 1 285 ? 36.077 -20.559 -18.443 1.00 40.94 285 LYS A C 1
ATOM 2378 O O . LYS A 1 285 ? 36.417 -21.148 -17.422 1.00 40.94 285 LYS A O 1
ATOM 2383 N N . PHE A 1 286 ? 36.554 -20.873 -19.649 1.00 40.00 286 PHE A N 1
ATOM 2384 C CA . PHE A 1 286 ? 37.521 -21.953 -19.851 1.00 40.00 286 PHE A CA 1
ATOM 2385 C C . PHE A 1 286 ? 38.904 -21.607 -19.275 1.00 40.00 286 PHE A C 1
ATOM 2387 O O . PHE A 1 286 ? 39.519 -22.435 -18.606 1.00 40.00 286 PHE A O 1
ATOM 2394 N N . ARG A 1 287 ? 39.362 -20.355 -19.435 1.00 45.41 287 ARG A N 1
ATOM 2395 C CA . ARG A 1 287 ? 40.643 -19.897 -18.864 1.00 45.41 287 ARG A CA 1
ATOM 2396 C C . ARG A 1 287 ? 40.616 -19.779 -17.337 1.00 45.41 287 ARG A C 1
ATOM 2398 O O . ARG A 1 287 ? 41.592 -20.153 -16.696 1.00 45.41 287 ARG A O 1
ATOM 2405 N N . GLN A 1 288 ? 39.504 -19.329 -16.744 1.00 43.19 288 GLN A N 1
ATOM 2406 C CA . GLN A 1 288 ? 39.358 -19.301 -15.280 1.00 43.19 288 GLN A CA 1
ATOM 2407 C C . GLN A 1 288 ? 39.242 -20.705 -14.671 1.00 43.19 288 GLN A C 1
ATOM 2409 O O . GLN A 1 288 ? 39.793 -20.942 -13.600 1.00 43.19 288 GLN A O 1
ATOM 2414 N N . ALA A 1 289 ? 38.593 -21.653 -15.356 1.00 44.81 289 ALA A N 1
ATOM 2415 C CA . ALA A 1 289 ? 38.533 -23.044 -14.905 1.00 44.81 289 ALA A CA 1
ATOM 2416 C C . ALA A 1 289 ? 39.898 -23.755 -14.988 1.00 44.81 289 ALA A C 1
ATOM 2418 O O . ALA A 1 289 ? 40.208 -24.563 -14.119 1.00 44.81 289 ALA A O 1
ATOM 2419 N N . GLN A 1 290 ? 40.738 -23.427 -15.978 1.00 47.56 290 GLN A N 1
ATOM 2420 C CA . GLN A 1 290 ? 42.105 -23.960 -16.061 1.00 47.56 290 GLN A CA 1
ATOM 2421 C C . GLN A 1 290 ? 43.044 -23.390 -14.987 1.00 47.56 290 GLN A C 1
ATOM 2423 O O . GLN A 1 290 ? 43.880 -24.131 -14.485 1.00 47.56 290 GLN A O 1
ATOM 2428 N N . GLN A 1 291 ? 42.885 -22.122 -14.587 1.00 46.12 291 GLN A N 1
ATOM 2429 C CA . GLN A 1 291 ? 43.665 -21.546 -13.479 1.00 46.12 291 GLN A CA 1
ATOM 2430 C C . GLN A 1 291 ? 43.245 -22.094 -12.106 1.00 46.12 291 GLN A C 1
ATOM 2432 O O . GLN A 1 291 ? 44.103 -22.372 -11.275 1.00 46.12 291 GLN A O 1
ATOM 2437 N N . LEU A 1 292 ? 41.946 -22.317 -11.882 1.00 43.97 292 LEU A N 1
ATOM 2438 C CA . LEU A 1 292 ? 41.443 -22.904 -10.631 1.00 43.97 292 LEU A CA 1
ATOM 2439 C C . LEU A 1 292 ? 41.723 -24.414 -10.522 1.00 43.97 292 LEU A C 1
ATOM 2441 O O . LEU A 1 292 ? 41.864 -24.926 -9.416 1.00 43.97 292 LEU A O 1
ATOM 2445 N N . GLY A 1 293 ? 41.841 -25.122 -11.651 1.00 39.12 293 GLY A N 1
ATOM 2446 C CA . GLY A 1 293 ? 42.248 -26.531 -11.677 1.00 39.12 293 GLY A CA 1
ATOM 2447 C C . GLY A 1 293 ? 43.712 -26.746 -11.279 1.00 39.12 293 GLY A C 1
ATOM 2448 O O . GLY A 1 293 ? 44.002 -27.694 -10.560 1.00 39.12 293 GLY A O 1
ATOM 2449 N N . SER A 1 294 ? 44.619 -25.838 -11.665 1.00 43.19 294 SER A N 1
ATOM 2450 C CA . SER A 1 294 ? 46.040 -25.931 -11.292 1.00 43.19 294 SER A CA 1
ATOM 2451 C C . SER A 1 294 ? 46.336 -25.516 -9.847 1.00 43.19 294 SER A C 1
ATOM 2453 O O . SER A 1 294 ? 47.347 -25.931 -9.290 1.00 43.19 294 SER A O 1
ATOM 2455 N N . GLU A 1 295 ? 45.478 -24.698 -9.228 1.00 44.19 295 GLU A N 1
ATOM 2456 C CA . GLU A 1 295 ? 45.643 -24.288 -7.824 1.00 44.19 295 GLU A CA 1
ATOM 2457 C C . GLU A 1 295 ? 45.133 -25.346 -6.831 1.00 44.19 295 GLU A C 1
ATOM 2459 O O . GLU A 1 295 ? 45.627 -25.401 -5.706 1.00 44.19 295 GLU A O 1
ATOM 2464 N N . HIS A 1 296 ? 44.194 -26.213 -7.232 1.00 42.47 296 HIS A N 1
ATOM 2465 C CA . HIS A 1 296 ? 43.730 -27.313 -6.377 1.00 42.47 296 HIS A CA 1
ATOM 2466 C C . HIS A 1 296 ? 44.669 -28.523 -6.374 1.00 42.47 296 HIS A C 1
ATOM 2468 O O . HIS A 1 296 ? 44.855 -29.115 -5.318 1.00 42.47 296 HIS A O 1
ATOM 2474 N N . GLU A 1 297 ? 45.341 -28.828 -7.488 1.00 43.94 297 GLU A N 1
ATOM 2475 C CA . GLU A 1 297 ? 46.348 -29.904 -7.524 1.00 43.94 297 GLU A CA 1
ATOM 2476 C C . GLU A 1 297 ? 47.584 -29.576 -6.661 1.00 43.94 297 GLU A C 1
ATOM 2478 O O . GLU A 1 297 ? 48.146 -30.459 -6.024 1.00 43.94 297 GLU A O 1
ATOM 2483 N N . TYR A 1 298 ? 47.948 -28.293 -6.539 1.00 43.03 298 TYR A N 1
ATOM 2484 C CA . TYR A 1 298 ? 49.056 -27.850 -5.679 1.00 43.03 298 TYR A CA 1
ATOM 2485 C C . TYR A 1 298 ? 48.697 -27.762 -4.186 1.00 43.03 298 TYR A C 1
ATOM 2487 O O . TYR A 1 298 ? 49.589 -27.745 -3.338 1.00 43.03 298 TYR A O 1
ATOM 2495 N N . ALA A 1 299 ? 47.410 -27.652 -3.840 1.00 43.81 299 ALA A N 1
ATOM 2496 C CA . ALA A 1 299 ? 46.972 -27.540 -2.448 1.00 43.81 299 ALA A CA 1
ATOM 2497 C C . ALA A 1 299 ? 46.911 -28.909 -1.752 1.00 43.81 299 ALA A C 1
ATOM 2499 O O . ALA A 1 299 ? 47.275 -29.003 -0.578 1.00 43.81 299 ALA A O 1
ATOM 2500 N N . ASP A 1 300 ? 46.524 -29.955 -2.486 1.00 44.47 300 ASP A N 1
ATOM 2501 C CA . ASP A 1 300 ? 46.426 -31.315 -1.949 1.00 44.47 300 ASP A CA 1
ATOM 2502 C C . ASP A 1 300 ? 47.817 -31.948 -1.732 1.00 44.47 300 ASP A C 1
ATOM 2504 O O . ASP A 1 300 ? 48.036 -32.580 -0.699 1.00 44.47 300 ASP A O 1
ATOM 2508 N N . GLU A 1 301 ? 48.806 -31.676 -2.599 1.00 52.09 301 GLU A N 1
ATOM 2509 C CA . GLU A 1 301 ? 50.197 -32.130 -2.385 1.00 52.09 301 GLU A CA 1
ATOM 2510 C C . GLU A 1 301 ? 50.846 -31.483 -1.142 1.00 52.09 301 GLU A C 1
ATOM 2512 O O . GLU A 1 301 ? 51.593 -32.132 -0.407 1.00 52.09 301 GLU A O 1
ATOM 2517 N N . VAL A 1 302 ? 50.523 -30.218 -0.844 1.00 53.47 302 VAL A N 1
ATOM 2518 C CA . VAL A 1 302 ? 51.094 -29.487 0.305 1.00 53.47 302 VAL A CA 1
ATOM 2519 C C . VAL A 1 302 ? 50.439 -29.886 1.636 1.00 53.47 302 VAL A C 1
ATOM 2521 O O . VAL A 1 302 ? 51.094 -29.840 2.682 1.00 53.47 302 VAL A O 1
ATOM 2524 N N . GLU A 1 303 ? 49.163 -30.276 1.635 1.00 50.94 303 GLU A N 1
ATOM 2525 C CA . GLU A 1 303 ? 48.488 -30.833 2.819 1.00 50.94 303 GLU A CA 1
ATOM 2526 C C . GLU A 1 303 ? 48.981 -32.257 3.128 1.00 50.94 303 GLU A C 1
ATOM 2528 O O . GLU A 1 303 ? 49.232 -32.577 4.294 1.00 50.94 303 GLU A O 1
ATOM 2533 N N . GLU A 1 304 ? 49.218 -33.085 2.105 1.00 54.75 304 GLU A N 1
ATOM 2534 C CA . GLU A 1 304 ? 49.733 -34.449 2.277 1.00 54.75 304 GLU A CA 1
ATOM 2535 C C . GLU A 1 304 ? 51.193 -34.457 2.775 1.00 54.75 304 GLU A C 1
ATOM 2537 O O . GLU A 1 304 ? 51.555 -35.238 3.664 1.00 54.75 304 GLU A O 1
ATOM 2542 N N . GLU A 1 305 ? 52.027 -33.520 2.310 1.00 54.25 305 GLU A N 1
ATOM 2543 C CA . GLU A 1 305 ? 53.403 -33.365 2.796 1.00 54.25 305 GLU A CA 1
ATOM 2544 C C . GLU A 1 305 ? 53.454 -32.857 4.251 1.00 54.25 305 GLU A C 1
ATOM 2546 O O . GLU A 1 305 ? 54.234 -33.364 5.064 1.00 54.25 305 GLU A O 1
ATOM 2551 N N . LYS A 1 306 ? 52.556 -31.941 4.644 1.00 54.50 306 LYS A N 1
ATOM 2552 C CA . LYS A 1 306 ? 52.429 -31.492 6.044 1.00 54.50 306 LYS A CA 1
ATOM 2553 C C . LYS A 1 306 ? 51.930 -32.593 6.973 1.00 54.50 306 LYS A C 1
ATOM 2555 O O . LYS A 1 306 ? 52.392 -32.677 8.112 1.00 54.50 306 LYS A O 1
ATOM 2560 N N . HIS A 1 307 ? 51.020 -33.445 6.503 1.00 54.38 307 HIS A N 1
ATOM 2561 C CA . HIS A 1 307 ? 50.533 -34.572 7.293 1.00 54.38 307 HIS A CA 1
ATOM 2562 C C . HIS A 1 307 ? 51.637 -35.616 7.520 1.00 54.38 307 HIS A C 1
ATOM 2564 O O . HIS A 1 307 ? 51.817 -36.089 8.641 1.00 54.38 307 HIS A O 1
ATOM 2570 N N . ASN A 1 308 ? 52.456 -35.896 6.502 1.00 56.53 308 ASN A N 1
ATOM 2571 C CA . ASN A 1 308 ? 53.576 -36.834 6.613 1.00 56.53 308 ASN A CA 1
ATOM 2572 C C . ASN A 1 308 ? 54.717 -36.328 7.514 1.00 56.53 308 ASN A C 1
ATOM 2574 O O . ASN A 1 308 ? 55.333 -37.128 8.222 1.00 56.53 308 ASN A O 1
ATOM 2578 N N . ILE A 1 309 ? 54.979 -35.016 7.547 1.00 61.66 309 ILE A N 1
ATOM 2579 C CA . ILE A 1 309 ? 55.951 -34.416 8.480 1.00 61.66 309 ILE A CA 1
ATOM 2580 C C . ILE A 1 309 ? 55.457 -34.542 9.928 1.00 61.66 309 ILE A C 1
ATOM 2582 O O . ILE A 1 309 ? 56.213 -34.965 10.803 1.00 61.66 309 ILE A O 1
ATOM 2586 N N . LEU A 1 310 ? 54.171 -34.271 10.172 1.00 50.66 310 LEU A N 1
ATOM 2587 C CA . LEU A 1 310 ? 53.579 -34.350 11.510 1.00 50.66 310 LEU A CA 1
ATOM 2588 C C . LEU A 1 310 ? 53.541 -35.794 12.048 1.00 50.66 310 LEU A C 1
ATOM 2590 O O . LEU A 1 310 ? 53.753 -36.028 13.236 1.00 50.66 310 LEU A O 1
ATOM 2594 N N . VAL A 1 311 ? 53.308 -36.779 11.175 1.00 59.56 311 VAL A N 1
ATOM 2595 C CA . VAL A 1 311 ? 53.309 -38.204 11.548 1.00 59.56 311 VAL A CA 1
ATOM 2596 C C . VAL A 1 311 ? 54.720 -38.700 11.890 1.00 59.56 311 VAL A C 1
ATOM 2598 O O . VAL A 1 311 ? 54.863 -39.506 12.812 1.00 59.56 311 VAL A O 1
ATOM 2601 N N . ARG A 1 312 ? 55.770 -38.193 11.229 1.00 59.66 312 ARG A N 1
ATOM 2602 C CA . ARG A 1 312 ? 57.167 -38.526 11.573 1.00 59.66 312 ARG A CA 1
ATOM 2603 C C . ARG A 1 312 ? 57.596 -37.939 12.918 1.00 59.66 312 ARG A C 1
ATOM 2605 O O . ARG A 1 312 ? 58.148 -38.665 13.738 1.00 59.66 312 ARG A O 1
ATOM 2612 N N . GLU A 1 313 ? 57.240 -36.687 13.206 1.00 58.69 313 GLU A N 1
ATOM 2613 C CA . GLU A 1 313 ? 57.559 -36.052 14.497 1.00 58.69 313 GLU A CA 1
ATOM 2614 C C . GLU A 1 313 ? 56.878 -36.733 15.696 1.00 58.69 313 GLU A C 1
ATOM 2616 O O . GLU A 1 313 ? 57.435 -36.757 16.793 1.00 58.69 313 GLU A O 1
ATOM 2621 N N . ILE A 1 314 ? 55.697 -37.328 15.498 1.00 57.88 314 ILE A N 1
ATOM 2622 C CA . ILE A 1 314 ? 54.969 -38.048 16.556 1.00 57.88 314 ILE A CA 1
ATOM 2623 C C . ILE A 1 314 ? 55.473 -39.494 16.720 1.00 57.88 314 ILE A C 1
ATOM 2625 O O . ILE A 1 314 ? 55.358 -40.060 17.808 1.00 57.88 314 ILE A O 1
ATOM 2629 N N . SER A 1 315 ? 56.054 -40.089 15.672 1.00 56.34 315 SER A N 1
ATOM 2630 C CA . SER A 1 315 ? 56.490 -41.496 15.677 1.00 56.34 315 SER A CA 1
ATOM 2631 C C . SER A 1 315 ? 57.930 -41.703 16.162 1.00 56.34 315 SER A C 1
ATOM 2633 O O . SER A 1 315 ? 58.301 -42.836 16.458 1.00 56.34 315 SER A O 1
ATOM 2635 N N . GLY A 1 316 ? 58.719 -40.633 16.310 1.00 52.94 316 GLY A N 1
ATOM 2636 C CA . GLY A 1 316 ? 60.068 -40.705 16.879 1.00 52.94 316 GLY A CA 1
ATOM 2637 C C . GLY A 1 316 ? 61.086 -41.458 16.013 1.00 52.94 316 GLY A C 1
ATOM 2638 O O . GLY A 1 316 ? 61.951 -42.133 16.570 1.00 52.94 316 GLY A O 1
ATOM 2639 N N . GLU A 1 317 ? 60.980 -41.333 14.685 1.00 49.53 317 GLU A N 1
ATOM 2640 C CA . GLU A 1 317 ? 62.026 -41.700 13.711 1.00 49.53 317 GLU A CA 1
ATOM 2641 C C . GLU A 1 317 ? 62.627 -40.463 13.041 1.00 49.53 317 GLU A C 1
ATOM 2643 O O . GLU A 1 317 ? 61.845 -39.580 12.610 1.00 49.53 317 GLU A O 1
#

pLDDT: mean 75.94, std 18.99, range [32.66, 97.31]

Mean predicted aligned error: 13.48 Å

Organism: NCBI:txid59560

Nearest PDB structures (foldseek):
  7wf8-assembly1_A  TM=6.150E-01  e=3.173E-01  Mus musculus
  3c4z-assembly1_A-2  TM=6.623E-01  e=6.267E-01  Bos taurus
  3c4w-assembly1_A  TM=5.808E-01  e=3.173E-01  Bos taurus
  3qc9-assembly2_B  TM=3.368E-01  e=3.636E-01  Bos taurus
  3qc9-assembly2_C  TM=3.351E-01  e=3.981E-01  Bos taurus

Solvent-accessible surface area (backbone atoms only — not comparable to full-atom values): 18214 Å² total; per-residue (Å²): 134,79,91,83,64,89,72,50,40,68,55,54,54,47,45,40,64,71,38,56,49,58,28,43,38,50,28,55,54,40,50,36,85,90,42,90,58,24,41,38,75,41,76,94,72,76,41,76,48,54,47,69,64,82,79,75,83,77,78,86,82,78,80,50,70,63,61,53,36,45,46,39,42,77,73,40,45,68,56,42,68,73,31,71,60,34,36,51,45,51,52,52,52,50,57,70,71,53,62,65,65,83,72,57,70,96,84,63,66,88,74,42,65,67,50,52,57,44,38,53,50,47,53,54,45,47,60,66,62,51,53,41,57,71,37,48,50,50,52,48,56,54,44,48,69,35,92,64,51,36,20,49,65,60,48,44,42,59,56,55,52,59,80,49,78,56,72,70,56,30,51,53,51,51,52,52,47,42,61,43,33,66,34,85,88,30,96,33,26,55,52,62,70,62,48,43,55,71,42,71,82,60,51,101,82,56,81,77,88,82,49,72,65,56,52,48,53,46,42,51,53,46,49,49,47,46,46,63,45,48,44,51,49,48,60,62,68,71,53,84,89,62,53,74,66,60,52,52,47,50,51,54,49,46,53,54,36,51,53,48,52,54,50,47,53,50,46,56,32,50,56,49,51,56,56,56,52,67,75,66,40,69,69,59,58,52,53,52,51,54,55,56,52,58,54,51,61,57,50,55,58,55,52,53,52,52,50,54,53,54,53,35,71,74,66,76,111

Foldseek 3Di:
DDDPDLQALVNVVCCLLPQVAVLQLLLVQQQDPVDPWRWHQDNVV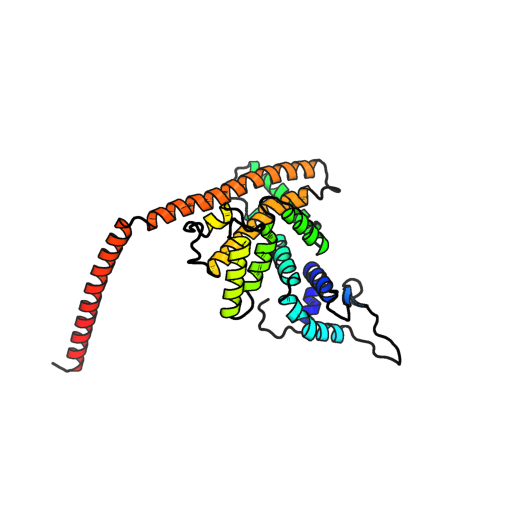RDIDIVPPDDPPDDDPPDDSNNVSRCCSVPPPVVSCLDLSVLLSVLLVLLLPDAPVVVDPPPDPPVCVLVVVLRVLLNVLSCVQSSHPVSSVVLLVVQCPDQQRVQLSVLLSLLVSLVDDDPVVNVVSLVVSCVAAPQPPHSNHHHVLLCCLLCVPDDNPDPPDRDNVSSVVSSVLSSCCCNQASSLVSSLVVPDPDDPVSNVSSVVSNVVSNVVSVVVSVVSSVVVVVVVVVVPPVVVVVVVVVVVVVVVVVVVVVVVVVVVVVVCVVVPD

InterPro domains:
  IPR053282 Regulator of G-protein signaling domain-containing protein [PTHR47079] (10-162)

Radius of gyration: 27.63 Å; Cα contacts (8 Å, |Δi|>4): 246; chains: 1; bounding box: 93×71×56 Å

Sequence (317 aa):
MDLTTDIHWSELSTAVRRDLIFGDFFNKFCCLPIFGQKIAYTPQFDKFMLDPPLLRAHNRVQVSNERVWTWLVNERLGLFMRSKVWSEYTLCHHLLNMEFSDTIPSKADESSLTDLHGVQLLDRLKWQRMKKVRDFLRFSKLVEKSRIDSGLIKFWIDADRLRFGDNHRKNIILRAIQLKYYAKSSPYCLPSVFLDAVYPERTVNDCRGFDLERTSRLKTLVLNRLHCYWLPRYLVMTRNDLSAEEKQKLKKYAAVWGIRHEAQVTSMALQQSKYGRVIQDPDVKFRQAQQLGSEHEYADEVEEEKHNILVREISGE